Protein AF-A0A5D0WEG7-F1 (afdb_monomer)

Sequence (265 aa):
MTKFEKNYSLVTELLPQRIGIQDSATGDYGEHDLNRDQRRAALNRAHEIRKFEIELYWKRATYFWVLQAAVFAAISFVWKAKELEISPVIPAAFAALGLVTSVAGVLSAKGSKFWQENWEHHIDMLEDEFEGRPHKTAYVGKDGLAWSVSGVNERLGYCFGAFWVALIFAAVDKANPWLKWGFSDCLAWVTSVGFQTLVVLAVMFIGIVWLTIRRTDFEHAKAVPYDSAAPTIGGSDIIEPENLPEVGELATSGKPFLIRREPKI

Structure (mmCIF, N/CA/C/O backbone):
data_AF-A0A5D0WEG7-F1
#
_entry.id   AF-A0A5D0WEG7-F1
#
loop_
_atom_site.group_PDB
_atom_site.id
_atom_site.type_symbol
_atom_site.label_atom_id
_atom_site.label_alt_id
_atom_site.label_comp_id
_atom_site.label_asym_id
_atom_site.label_entity_id
_atom_site.label_seq_id
_atom_site.pdbx_PDB_ins_code
_atom_site.Cartn_x
_atom_site.Cartn_y
_atom_site.Cartn_z
_atom_site.occupancy
_atom_site.B_iso_or_equiv
_atom_site.auth_seq_id
_atom_site.auth_comp_id
_atom_site.auth_asym_id
_atom_site.auth_atom_id
_atom_site.pdbx_PDB_model_num
ATOM 1 N N . MET A 1 1 ? -0.162 -16.497 59.554 1.00 35.00 1 MET A N 1
ATOM 2 C CA . MET A 1 1 ? 0.294 -15.691 58.402 1.00 35.00 1 MET A CA 1
ATOM 3 C C . MET A 1 1 ? 0.304 -16.616 57.189 1.00 35.00 1 MET A C 1
ATOM 5 O O . MET A 1 1 ? 1.292 -17.288 56.930 1.00 35.00 1 MET A O 1
ATOM 9 N N . THR A 1 2 ? -0.853 -16.801 56.557 1.00 31.42 2 THR A N 1
ATOM 10 C CA . THR A 1 2 ? -1.020 -17.698 55.406 1.00 31.42 2 THR A CA 1
ATOM 11 C C . THR A 1 2 ? -0.476 -17.005 54.162 1.00 31.42 2 THR A C 1
ATOM 13 O O . THR A 1 2 ? -0.861 -15.887 53.829 1.00 31.42 2 THR A O 1
ATOM 16 N N . LYS A 1 3 ? 0.499 -17.650 53.525 1.00 33.44 3 LYS A N 1
ATOM 17 C CA . LYS A 1 3 ? 1.169 -17.188 52.313 1.00 33.44 3 LYS A CA 1
ATOM 18 C C . LYS A 1 3 ? 0.148 -17.247 51.172 1.00 33.44 3 LYS A C 1
ATOM 20 O O . LYS A 1 3 ? -0.211 -18.334 50.740 1.00 33.44 3 LYS A O 1
ATOM 25 N N . PHE A 1 4 ? -0.359 -16.095 50.737 1.00 32.56 4 PHE A N 1
ATOM 26 C CA . PHE A 1 4 ? -1.151 -16.003 49.511 1.00 32.56 4 PHE A CA 1
ATOM 27 C C . PHE A 1 4 ? -0.241 -16.378 48.336 1.00 32.56 4 PHE A C 1
ATOM 29 O O . PHE A 1 4 ? 0.627 -15.599 47.940 1.00 32.56 4 PHE A O 1
ATOM 36 N N . GLU A 1 5 ? -0.398 -17.589 47.806 1.00 34.31 5 GLU A N 1
ATOM 37 C CA . GLU A 1 5 ? 0.199 -17.969 46.530 1.00 34.31 5 GLU A CA 1
ATOM 38 C C . GLU A 1 5 ? -0.549 -17.232 45.418 1.00 34.31 5 GLU A C 1
ATOM 40 O O . GLU A 1 5 ? -1.678 -17.566 45.061 1.00 34.31 5 GLU A O 1
ATOM 45 N N . LYS A 1 6 ? 0.073 -16.173 44.891 1.00 36.50 6 LYS A N 1
ATOM 46 C CA . LYS A 1 6 ? -0.368 -15.553 43.644 1.00 36.50 6 LYS A CA 1
ATOM 47 C C . LYS A 1 6 ? -0.059 -16.516 42.499 1.00 36.50 6 LYS A C 1
ATOM 49 O O . LYS A 1 6 ? 1.072 -16.570 42.022 1.00 36.50 6 LYS A O 1
ATOM 54 N N . ASN A 1 7 ? -1.067 -17.257 42.056 1.00 33.59 7 ASN A N 1
ATOM 55 C CA . ASN A 1 7 ? -1.022 -17.951 40.775 1.00 33.59 7 ASN A CA 1
ATOM 56 C C . ASN A 1 7 ? -1.187 -16.913 39.661 1.00 33.59 7 ASN A C 1
ATOM 58 O O . ASN A 1 7 ? -2.298 -16.510 39.327 1.00 33.59 7 ASN A O 1
ATOM 62 N N . TYR A 1 8 ? -0.069 -16.443 39.115 1.00 36.91 8 TYR A N 1
ATOM 63 C CA . TYR A 1 8 ? -0.066 -15.622 37.910 1.00 36.91 8 TYR A CA 1
ATOM 64 C C . TYR A 1 8 ? -0.316 -16.533 36.701 1.00 36.91 8 TYR A C 1
ATOM 66 O O . TYR A 1 8 ? 0.541 -17.342 36.344 1.00 36.91 8 TYR A O 1
ATOM 74 N N . SER A 1 9 ? -1.486 -16.426 36.064 1.00 38.28 9 SER A N 1
ATOM 75 C CA . SER A 1 9 ? -1.698 -17.038 34.751 1.00 38.28 9 SER A CA 1
ATOM 76 C C . SER A 1 9 ? -0.847 -16.282 33.729 1.00 38.28 9 SER A C 1
ATOM 78 O O . SER A 1 9 ? -1.113 -15.120 33.428 1.00 38.28 9 SER A O 1
ATOM 80 N N . LEU A 1 10 ? 0.176 -16.945 33.199 1.00 40.00 10 LEU A N 1
ATOM 81 C CA . LEU A 1 10 ? 1.211 -16.404 32.308 1.00 40.00 10 LEU A CA 1
ATOM 82 C C . LEU A 1 10 ? 0.724 -15.896 30.932 1.00 40.00 10 LEU A C 1
ATOM 84 O O . LEU A 1 10 ? 1.5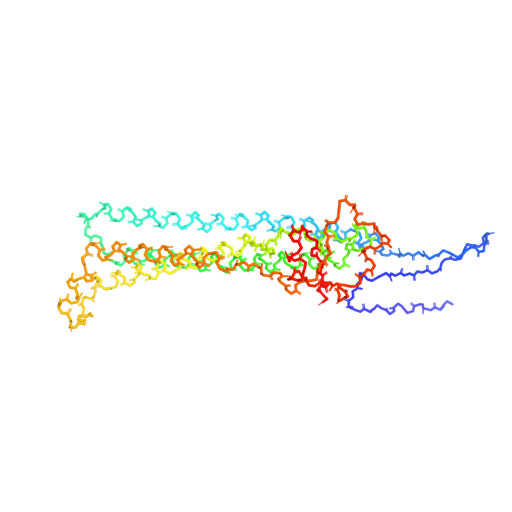59 -15.611 30.079 1.00 40.00 10 LEU A O 1
ATOM 88 N N . VAL A 1 11 ? -0.587 -15.777 30.682 1.00 39.38 11 VAL A N 1
ATOM 89 C CA . VAL A 1 11 ? -1.112 -15.500 29.332 1.00 39.38 11 VAL A CA 1
ATOM 90 C C . VAL A 1 11 ? -1.702 -14.100 29.148 1.00 39.38 11 VAL A C 1
ATOM 92 O O . VAL A 1 11 ? -1.681 -13.623 28.019 1.00 39.38 11 VAL A O 1
ATOM 95 N N . THR A 1 12 ? -2.129 -13.354 30.176 1.00 46.91 12 THR A N 1
ATOM 96 C CA . THR A 1 12 ? -2.363 -11.898 30.007 1.00 46.91 12 THR A CA 1
ATOM 97 C C . THR A 1 12 ? -2.602 -11.185 31.339 1.00 46.91 12 THR A C 1
ATOM 99 O O . THR A 1 12 ? -3.594 -11.431 32.015 1.00 46.91 12 THR A O 1
ATOM 102 N N . GLU A 1 13 ? -1.761 -10.208 31.684 1.00 55.56 13 GLU A N 1
ATOM 103 C CA . GLU A 1 13 ? -2.007 -9.250 32.785 1.00 55.56 13 GLU A CA 1
ATOM 104 C C . GLU A 1 13 ? -3.173 -8.269 32.493 1.00 55.56 13 GLU A C 1
ATOM 106 O O . GLU A 1 13 ? -3.432 -7.345 33.262 1.00 55.56 13 GLU A O 1
ATOM 111 N N . LEU A 1 14 ? -3.902 -8.472 31.389 1.00 57.72 14 LEU A N 1
ATOM 112 C CA . LEU A 1 14 ? -4.969 -7.604 30.884 1.00 57.72 14 LEU A CA 1
ATOM 113 C C . LEU A 1 14 ? -6.387 -8.151 31.131 1.00 57.72 14 LEU A C 1
ATOM 115 O O . LEU A 1 14 ? -7.340 -7.577 30.617 1.00 57.72 14 LEU A O 1
ATOM 119 N N . LEU A 1 15 ? -6.566 -9.223 31.909 1.00 64.56 15 LEU A N 1
ATOM 120 C CA . LEU A 1 15 ? -7.901 -9.658 32.352 1.00 64.56 15 LEU A CA 1
ATOM 121 C C . LEU A 1 15 ? -8.291 -8.985 33.679 1.00 64.56 15 LEU A C 1
ATOM 123 O O . LEU A 1 15 ? -7.412 -8.827 34.526 1.00 64.56 15 LEU A O 1
ATOM 127 N N . PRO A 1 16 ? -9.571 -8.618 33.896 1.00 62.69 16 PRO A N 1
ATOM 128 C CA . PRO A 1 16 ? -10.057 -8.052 35.157 1.00 62.69 16 PRO A CA 1
ATOM 129 C C . PRO A 1 16 ? -9.598 -8.826 36.397 1.00 62.69 16 PRO A C 1
ATOM 131 O O . PRO A 1 16 ? -9.974 -9.982 36.590 1.00 62.69 16 PRO A O 1
ATOM 134 N N . GLN A 1 17 ? -8.811 -8.184 37.263 1.00 70.69 17 GLN A N 1
ATOM 135 C CA . GLN A 1 17 ? -8.431 -8.730 38.567 1.00 70.69 17 GLN A CA 1
ATOM 136 C C . GLN A 1 17 ? -9.357 -8.164 39.636 1.00 70.69 17 GLN A C 1
ATOM 138 O O . GLN A 1 17 ? -9.072 -7.143 40.266 1.00 70.69 17 GLN A O 1
ATOM 143 N N . ARG A 1 18 ? -10.496 -8.837 39.801 1.00 71.50 18 ARG A N 1
ATOM 144 C CA . ARG A 1 18 ? -11.551 -8.455 40.737 1.00 71.50 18 ARG A CA 1
ATOM 145 C C . ARG A 1 18 ? -11.235 -8.960 42.140 1.00 71.50 18 ARG A C 1
ATOM 147 O O . ARG A 1 18 ? -10.997 -10.150 42.344 1.00 71.50 18 ARG A O 1
ATOM 154 N N . ILE A 1 19 ? -11.247 -8.050 43.107 1.00 68.50 19 ILE A N 1
ATOM 155 C CA . ILE A 1 19 ? -11.199 -8.364 44.534 1.00 68.50 19 ILE A CA 1
ATOM 156 C C . ILE A 1 19 ? -12.481 -7.871 45.206 1.00 68.50 19 ILE A C 1
ATOM 158 O O . ILE A 1 19 ? -12.926 -6.750 44.968 1.00 68.50 19 ILE A O 1
ATOM 162 N N . GLY A 1 20 ? -13.076 -8.710 46.052 1.00 68.56 20 GLY A N 1
ATOM 163 C CA . GLY A 1 20 ? -14.171 -8.297 46.926 1.00 68.56 20 GLY A CA 1
ATOM 164 C C . GLY A 1 20 ? -13.612 -7.573 48.146 1.00 68.56 20 GLY A C 1
ATOM 165 O O . GLY A 1 20 ? -12.812 -8.144 48.888 1.00 68.56 20 GLY A O 1
ATOM 166 N N . ILE A 1 21 ? -14.023 -6.327 48.353 1.00 67.31 21 ILE A N 1
ATOM 167 C CA . ILE A 1 21 ? -13.705 -5.530 49.536 1.00 67.31 21 ILE A CA 1
ATOM 168 C C . ILE A 1 21 ? -14.999 -5.365 50.325 1.00 67.31 21 ILE A C 1
ATOM 170 O O . ILE A 1 21 ? -15.994 -4.883 49.793 1.00 67.31 21 ILE A O 1
ATOM 174 N N . GLN A 1 22 ? -14.985 -5.774 51.590 1.00 68.88 22 GLN A N 1
ATOM 175 C CA . GLN A 1 22 ? -16.104 -5.560 52.498 1.00 68.88 22 GLN A CA 1
ATOM 176 C C . GLN A 1 22 ? -15.794 -4.373 53.409 1.00 68.88 22 GLN A C 1
ATOM 178 O O . GLN A 1 22 ? -14.771 -4.374 54.098 1.00 68.88 22 GLN A O 1
ATOM 183 N N . ASP A 1 23 ? -16.658 -3.362 53.401 1.00 69.50 23 ASP A N 1
ATOM 184 C CA . ASP A 1 23 ? -16.549 -2.210 54.288 1.00 69.50 23 ASP A CA 1
ATOM 185 C C . ASP A 1 23 ? -16.871 -2.644 55.725 1.00 69.50 23 ASP A C 1
ATOM 187 O O . ASP A 1 23 ? -17.966 -3.117 56.034 1.00 69.50 23 ASP A O 1
ATOM 191 N N . SER A 1 24 ? -15.899 -2.497 56.622 1.00 67.38 24 SER A N 1
ATOM 192 C CA . SER A 1 24 ? -16.021 -2.904 58.021 1.00 67.38 24 SER A CA 1
ATOM 193 C C . SER A 1 24 ? -16.969 -2.021 58.839 1.00 67.38 24 SER A C 1
ATOM 195 O O . SER A 1 24 ? -17.394 -2.444 59.914 1.00 67.38 24 SER A O 1
ATOM 197 N N . ALA A 1 25 ? -17.308 -0.822 58.356 1.00 71.31 25 ALA A N 1
ATOM 198 C CA . ALA A 1 25 ? -18.211 0.107 59.031 1.00 71.31 25 ALA A CA 1
ATOM 199 C C . ALA A 1 25 ? -19.671 -0.047 58.581 1.00 71.31 25 ALA A C 1
ATOM 201 O O . ALA A 1 25 ? -20.582 0.112 59.393 1.00 71.31 25 ALA A O 1
ATOM 202 N N . THR A 1 26 ? -19.902 -0.351 57.303 1.00 75.44 26 THR A N 1
ATOM 203 C CA . THR A 1 26 ? -21.250 -0.416 56.707 1.00 75.44 26 THR A CA 1
ATOM 204 C C . THR A 1 26 ? -21.693 -1.837 56.353 1.00 75.44 26 THR A C 1
ATOM 206 O O . THR A 1 26 ? -22.882 -2.073 56.149 1.00 75.44 26 THR A O 1
ATOM 209 N N . GLY A 1 27 ? -20.763 -2.798 56.321 1.00 71.62 27 GLY A N 1
ATOM 210 C CA . GLY A 1 27 ? -21.000 -4.174 55.881 1.00 71.62 27 GLY A CA 1
ATOM 211 C C . GLY A 1 27 ? -21.134 -4.326 54.363 1.00 71.62 27 GLY A C 1
ATOM 212 O O . GLY A 1 27 ? -21.380 -5.443 53.903 1.00 71.62 27 GLY A O 1
ATOM 213 N N . ASP A 1 28 ? -20.979 -3.234 53.607 1.00 62.97 28 ASP A N 1
ATOM 214 C CA . ASP A 1 28 ? -21.199 -3.189 52.165 1.00 62.97 28 ASP A CA 1
ATOM 215 C C . ASP A 1 28 ? -20.092 -3.920 51.393 1.00 62.97 28 ASP A C 1
ATOM 217 O O . ASP A 1 28 ? -18.915 -3.868 51.762 1.00 62.97 28 ASP A O 1
ATOM 221 N N . TYR A 1 29 ? -20.468 -4.619 50.324 1.00 67.00 29 TYR A N 1
ATOM 222 C CA . TYR A 1 29 ? -19.545 -5.379 49.482 1.00 67.00 29 TYR A CA 1
ATOM 223 C C . TYR A 1 29 ? -19.288 -4.621 48.177 1.00 67.00 29 TYR A C 1
ATOM 225 O O . TYR A 1 29 ? -20.151 -4.560 47.305 1.00 67.00 29 TYR A O 1
ATOM 233 N N . GLY A 1 30 ? -18.073 -4.096 48.018 1.00 65.50 30 GLY A N 1
ATOM 234 C CA . GLY A 1 30 ? -17.601 -3.480 46.780 1.00 65.50 30 GLY A CA 1
ATOM 235 C C . GLY A 1 30 ? -16.645 -4.400 46.023 1.00 65.50 30 GLY A C 1
ATOM 236 O O . GLY A 1 30 ? -15.660 -4.880 46.581 1.00 65.50 30 GLY A O 1
ATOM 237 N N . GLU A 1 31 ? -16.901 -4.639 44.739 1.00 67.38 31 GLU A N 1
ATOM 238 C CA . GLU A 1 31 ? -15.950 -5.316 43.853 1.00 67.38 31 GLU A CA 1
ATOM 239 C C . GLU A 1 31 ? -15.006 -4.276 43.229 1.00 67.38 31 GLU A C 1
ATOM 241 O O . GLU A 1 31 ? -15.454 -3.348 42.556 1.00 67.38 31 GLU A O 1
ATOM 246 N N . HIS A 1 32 ? -13.699 -4.409 43.464 1.00 70.94 32 HIS A N 1
ATOM 247 C CA . HIS A 1 32 ? -12.684 -3.502 42.925 1.00 70.94 32 HIS A CA 1
ATOM 248 C C . HIS A 1 32 ? -11.793 -4.224 41.911 1.00 70.94 32 HIS A C 1
ATOM 250 O O . HIS A 1 32 ? -11.250 -5.292 42.193 1.00 70.94 32 HIS A O 1
ATOM 256 N N . ASP A 1 33 ? -11.593 -3.611 40.746 1.00 76.56 33 ASP A N 1
ATOM 257 C CA . ASP A 1 33 ? -10.701 -4.103 39.697 1.00 76.56 33 ASP A CA 1
ATOM 258 C C . ASP A 1 33 ? -9.326 -3.429 39.805 1.00 76.56 33 ASP A C 1
ATOM 260 O O . ASP A 1 33 ? -9.185 -2.227 39.575 1.00 76.56 33 ASP A O 1
ATOM 264 N N . LEU A 1 34 ? -8.309 -4.196 40.200 1.00 72.12 34 LEU A N 1
ATOM 265 C CA . LEU A 1 34 ? -6.970 -3.670 40.491 1.00 72.12 34 LEU A CA 1
ATOM 266 C C . LEU A 1 34 ? -6.192 -3.211 39.250 1.00 72.12 34 LEU A C 1
ATOM 268 O O . LEU A 1 34 ? -5.291 -2.384 39.378 1.00 72.12 34 LEU A O 1
ATOM 272 N N . ASN A 1 35 ? -6.499 -3.744 38.066 1.00 82.31 35 ASN A N 1
ATOM 273 C CA . ASN A 1 35 ? -5.754 -3.472 36.834 1.00 82.31 35 ASN A CA 1
ATOM 274 C C . ASN A 1 35 ? -6.559 -2.671 35.803 1.00 82.31 35 ASN A C 1
ATOM 276 O O . ASN A 1 35 ? -6.100 -2.476 34.676 1.00 82.31 35 ASN A O 1
ATOM 280 N N . ARG A 1 36 ? -7.719 -2.134 36.189 1.00 85.06 36 ARG A N 1
ATOM 281 C CA . ARG A 1 36 ? -8.548 -1.290 35.324 1.00 85.06 36 ARG A CA 1
ATOM 282 C C . ARG A 1 36 ? -7.797 -0.088 34.747 1.00 85.06 36 ARG A C 1
ATOM 284 O O . ARG A 1 36 ? -7.859 0.156 33.542 1.00 85.06 36 ARG A O 1
ATOM 291 N N . ASP A 1 37 ? -7.038 0.627 35.575 1.00 87.56 37 ASP A N 1
ATOM 292 C CA . ASP A 1 37 ? -6.246 1.778 35.119 1.00 87.56 37 ASP A CA 1
ATOM 293 C C . ASP A 1 37 ? -5.104 1.361 34.181 1.00 87.56 37 ASP A C 1
ATOM 295 O O . ASP A 1 37 ? -4.792 2.074 33.226 1.00 87.56 37 ASP A O 1
ATOM 299 N N . GLN A 1 38 ? -4.521 0.176 34.394 1.00 87.00 38 GLN A N 1
ATOM 300 C CA . GLN A 1 38 ? -3.495 -0.380 33.509 1.00 87.00 38 GLN A CA 1
ATOM 301 C C . GLN A 1 38 ? -4.077 -0.735 32.136 1.00 87.00 38 GLN A C 1
ATOM 303 O O . GLN A 1 38 ? -3.467 -0.406 31.120 1.00 87.00 38 GLN A O 1
ATOM 308 N N . ARG A 1 39 ? -5.274 -1.338 32.082 1.00 88.94 39 ARG A N 1
ATOM 309 C CA . ARG A 1 39 ? -5.970 -1.631 30.817 1.00 88.94 39 ARG A CA 1
ATOM 310 C C . ARG A 1 39 ? -6.349 -0.360 30.067 1.00 88.94 39 ARG A C 1
ATOM 312 O O . ARG A 1 39 ? -6.133 -0.280 28.861 1.00 88.94 39 ARG A O 1
ATOM 319 N N . ARG A 1 40 ? -6.820 0.669 30.777 1.00 90.81 40 ARG A N 1
ATOM 320 C CA . ARG A 1 40 ? -7.086 1.986 30.183 1.00 90.81 40 ARG A CA 1
ATOM 321 C C . ARG A 1 40 ? -5.812 2.633 29.632 1.00 90.81 40 ARG A C 1
ATOM 323 O O . ARG A 1 40 ? -5.825 3.174 28.530 1.00 90.81 40 ARG A O 1
ATOM 330 N N . ALA A 1 41 ? -4.697 2.551 30.359 1.00 90.94 41 ALA A N 1
ATOM 331 C CA . ALA A 1 41 ? -3.406 3.043 29.880 1.00 90.94 41 ALA A CA 1
ATOM 332 C C . ALA A 1 41 ? -2.905 2.263 28.651 1.00 90.94 41 ALA A C 1
ATOM 334 O O . ALA A 1 41 ? -2.367 2.868 27.722 1.00 90.94 41 ALA A O 1
ATOM 335 N N . ALA A 1 42 ? -3.112 0.943 28.614 1.00 91.25 42 ALA A N 1
ATOM 336 C CA . ALA A 1 42 ? -2.793 0.106 27.463 1.00 91.25 42 ALA A CA 1
ATOM 337 C C . ALA A 1 42 ? -3.645 0.464 26.233 1.00 91.25 42 ALA A C 1
ATOM 339 O O . ALA A 1 42 ? -3.089 0.571 25.142 1.00 91.25 42 ALA A O 1
ATOM 340 N N . LEU A 1 43 ? -4.948 0.730 26.407 1.00 92.56 43 LEU A N 1
ATOM 341 C CA . LEU A 1 43 ? -5.840 1.184 25.332 1.00 92.56 43 LEU A CA 1
ATOM 342 C C . LEU A 1 43 ? -5.365 2.519 24.747 1.00 92.56 43 LEU A C 1
ATOM 344 O O . LEU A 1 43 ? -5.150 2.626 23.540 1.00 92.56 43 LEU A O 1
ATOM 348 N N . ASN A 1 44 ? -5.100 3.505 25.608 1.00 95.12 44 ASN A N 1
ATOM 349 C CA . ASN A 1 44 ? -4.575 4.805 25.186 1.00 95.12 44 ASN A CA 1
ATOM 350 C C . ASN A 1 44 ? -3.252 4.657 24.424 1.00 95.12 44 ASN A C 1
ATOM 352 O O . ASN A 1 44 ? -3.062 5.256 23.366 1.00 95.12 44 ASN A O 1
ATOM 356 N N . ARG A 1 45 ? -2.349 3.807 24.924 1.00 94.88 45 ARG A N 1
ATOM 357 C CA . ARG A 1 45 ? -1.081 3.525 24.252 1.00 94.88 45 ARG A CA 1
ATOM 358 C C . ARG A 1 45 ? -1.293 2.851 22.893 1.00 94.88 45 ARG A C 1
ATOM 360 O O . ARG A 1 45 ? -0.586 3.186 21.946 1.00 94.88 45 ARG A O 1
ATOM 367 N N . ALA A 1 46 ? -2.238 1.921 22.780 1.00 94.62 46 ALA A N 1
ATOM 368 C CA . ALA A 1 46 ? -2.545 1.252 21.521 1.00 94.62 46 ALA A CA 1
ATOM 369 C C . ALA A 1 46 ? -3.083 2.246 20.473 1.00 94.62 46 ALA A C 1
ATOM 371 O O . ALA A 1 46 ? -2.627 2.219 19.328 1.00 94.62 46 ALA A O 1
ATOM 372 N N . HIS A 1 47 ? -3.947 3.188 20.874 1.00 95.06 47 HIS A N 1
ATOM 373 C CA . HIS A 1 47 ? -4.396 4.300 20.020 1.00 95.06 47 HIS A CA 1
ATOM 374 C C . HIS A 1 47 ? -3.232 5.167 19.532 1.00 95.06 47 HIS A C 1
ATOM 376 O O . HIS A 1 47 ? -3.118 5.449 18.335 1.00 95.06 47 HIS A O 1
ATOM 382 N N . GLU A 1 48 ? -2.340 5.567 20.442 1.00 96.94 48 GLU A N 1
ATOM 383 C CA . GLU A 1 48 ? -1.158 6.372 20.114 1.00 96.94 48 GLU A CA 1
ATOM 384 C C . GLU A 1 48 ? -0.242 5.663 19.112 1.00 96.94 48 GLU A C 1
ATOM 386 O O . GLU A 1 48 ? 0.158 6.257 18.106 1.00 96.94 48 GLU A O 1
ATOM 391 N N . ILE A 1 49 ? 0.071 4.386 19.354 1.00 95.81 49 ILE A N 1
ATOM 392 C CA . ILE A 1 49 ? 0.960 3.622 18.476 1.00 95.81 49 ILE A CA 1
ATOM 393 C C . ILE A 1 49 ? 0.292 3.358 17.124 1.00 95.81 49 ILE A C 1
ATOM 395 O O . ILE A 1 49 ? 0.949 3.497 16.093 1.00 95.81 49 ILE A O 1
ATOM 399 N N . ARG A 1 50 ? -1.013 3.061 17.081 1.00 94.25 50 ARG A N 1
ATOM 400 C CA . ARG A 1 50 ? -1.743 2.918 15.813 1.00 94.25 50 ARG A CA 1
ATOM 401 C C . ARG A 1 50 ? -1.654 4.189 14.974 1.00 94.25 50 ARG A C 1
ATOM 403 O O . ARG A 1 50 ? -1.335 4.120 13.786 1.00 94.25 50 ARG A O 1
ATOM 410 N N . LYS A 1 51 ? -1.909 5.354 15.577 1.00 94.81 51 LYS A N 1
ATOM 411 C CA . LYS A 1 51 ? -1.787 6.648 14.890 1.00 94.81 51 LYS A CA 1
ATOM 412 C C . LYS A 1 51 ? -0.363 6.862 14.371 1.00 94.81 51 LYS A C 1
ATOM 414 O O . LYS A 1 51 ? -0.180 7.245 13.215 1.00 94.81 51 LYS A O 1
ATOM 419 N N . PHE A 1 52 ? 0.635 6.560 15.195 1.00 94.94 52 PHE A N 1
ATOM 420 C CA . PHE A 1 52 ? 2.040 6.635 14.810 1.00 94.94 52 PHE A CA 1
ATOM 421 C C . PHE A 1 52 ? 2.384 5.704 13.632 1.00 94.94 52 PHE A C 1
ATOM 423 O O . PHE A 1 52 ? 3.059 6.129 12.695 1.00 94.94 52 PHE A O 1
ATOM 430 N N . GLU A 1 53 ? 1.871 4.471 13.604 1.00 93.81 53 GLU A N 1
ATOM 431 C CA . GLU A 1 53 ? 2.078 3.533 12.490 1.00 93.81 53 GLU A CA 1
ATOM 432 C C . GLU A 1 53 ? 1.411 3.981 11.184 1.00 93.81 53 GLU A C 1
ATOM 434 O O . GLU A 1 53 ? 1.942 3.725 10.098 1.00 93.81 53 GLU A O 1
ATOM 439 N N . ILE A 1 54 ? 0.275 4.683 11.252 1.00 92.50 54 ILE A N 1
ATOM 440 C CA . ILE A 1 54 ? -0.346 5.305 10.073 1.00 92.50 54 ILE A CA 1
ATOM 441 C C . ILE A 1 54 ? 0.576 6.394 9.506 1.00 92.50 54 ILE A C 1
ATOM 443 O O . ILE A 1 54 ? 0.814 6.438 8.297 1.00 92.50 54 ILE A O 1
ATOM 447 N N . GLU A 1 55 ? 1.145 7.250 10.357 1.00 94.88 55 GLU A N 1
ATOM 448 C CA . GLU A 1 55 ? 2.095 8.280 9.916 1.00 94.88 55 GLU A CA 1
ATOM 449 C C . GLU A 1 55 ? 3.378 7.672 9.339 1.00 94.88 55 GLU A C 1
ATOM 451 O O . GLU A 1 55 ? 3.869 8.102 8.289 1.00 94.88 55 GLU A O 1
ATOM 456 N N . LEU A 1 56 ? 3.929 6.651 10.000 1.00 93.56 56 LEU A N 1
ATOM 457 C CA . LEU A 1 56 ? 5.109 5.949 9.512 1.00 93.56 56 LEU A CA 1
ATOM 458 C C . LEU A 1 56 ? 4.851 5.245 8.180 1.00 93.56 56 LEU A C 1
ATOM 460 O O . LEU A 1 56 ? 5.737 5.245 7.326 1.00 93.56 56 LEU A O 1
ATOM 464 N N . TYR A 1 57 ? 3.659 4.685 7.968 1.00 93.50 57 TYR A N 1
ATOM 465 C CA . TYR A 1 57 ? 3.279 4.100 6.684 1.00 93.50 57 TYR A CA 1
ATOM 466 C C . TYR A 1 57 ? 3.428 5.112 5.540 1.00 93.50 57 TYR A C 1
ATOM 468 O O . TYR A 1 57 ? 4.079 4.810 4.538 1.00 93.50 57 TYR A O 1
ATOM 476 N N . TRP A 1 58 ? 2.912 6.333 5.709 1.00 92.12 58 TRP A N 1
ATOM 477 C CA . TRP A 1 58 ? 3.039 7.387 4.698 1.00 92.12 58 TRP A CA 1
ATOM 478 C C . TRP A 1 58 ? 4.487 7.833 4.483 1.00 92.12 58 TRP A C 1
ATOM 480 O O . TRP A 1 58 ? 4.911 8.024 3.339 1.00 92.12 58 TRP A O 1
ATOM 490 N N . LYS A 1 59 ? 5.280 7.944 5.556 1.00 93.88 59 LYS A N 1
ATOM 491 C CA . LYS A 1 59 ? 6.716 8.265 5.457 1.00 93.88 59 LYS A CA 1
ATOM 492 C C . LYS A 1 59 ? 7.469 7.192 4.668 1.00 93.88 59 LYS A C 1
ATOM 494 O O . LYS A 1 59 ? 8.182 7.519 3.723 1.00 93.88 59 LYS A O 1
ATOM 499 N N . ARG A 1 60 ? 7.243 5.913 4.993 1.00 92.94 60 ARG A N 1
ATOM 500 C CA . ARG A 1 60 ? 7.834 4.769 4.283 1.00 92.94 60 ARG A CA 1
ATOM 501 C C . ARG A 1 60 ? 7.431 4.757 2.810 1.00 92.94 60 ARG A C 1
ATOM 503 O O . ARG A 1 60 ? 8.305 4.645 1.955 1.00 92.94 60 ARG A O 1
ATOM 510 N N . ALA A 1 61 ? 6.145 4.936 2.505 1.00 93.19 61 ALA A N 1
ATOM 511 C CA . ALA A 1 61 ? 5.651 5.006 1.129 1.00 93.19 61 ALA A CA 1
ATOM 512 C C . ALA A 1 61 ? 6.326 6.136 0.330 1.00 93.19 61 ALA A C 1
ATOM 514 O O . ALA A 1 61 ? 6.785 5.909 -0.789 1.00 93.19 61 ALA A O 1
ATOM 515 N N . THR A 1 62 ? 6.470 7.316 0.940 1.00 94.75 62 THR A N 1
ATOM 516 C CA . THR A 1 62 ? 7.129 8.475 0.321 1.00 94.75 62 THR A CA 1
ATOM 517 C C . THR A 1 62 ? 8.578 8.170 -0.058 1.00 94.75 62 THR A C 1
ATOM 519 O O . THR A 1 62 ? 8.988 8.499 -1.169 1.00 94.75 62 THR A O 1
ATOM 522 N N . TYR A 1 63 ? 9.346 7.493 0.807 1.00 93.56 63 TYR A N 1
ATOM 523 C CA . TYR A 1 63 ? 10.729 7.112 0.488 1.00 93.56 63 TYR A CA 1
ATOM 524 C C . TYR A 1 63 ? 10.809 6.282 -0.796 1.00 93.56 63 TYR A C 1
ATOM 526 O O . TYR A 1 63 ? 11.620 6.576 -1.674 1.00 93.56 63 TYR A O 1
ATOM 534 N N . PHE A 1 64 ? 9.935 5.284 -0.943 1.00 94.25 64 PHE A N 1
ATOM 535 C CA . PHE A 1 64 ? 9.921 4.449 -2.142 1.00 94.25 64 PHE A CA 1
ATOM 536 C C . PHE A 1 64 ? 9.453 5.216 -3.376 1.00 94.25 64 PHE A C 1
ATOM 538 O O . PHE A 1 64 ? 10.049 5.053 -4.434 1.00 94.25 64 PHE A O 1
ATOM 545 N N . TRP A 1 65 ? 8.455 6.094 -3.262 1.00 92.56 65 TRP A N 1
ATOM 546 C CA . TRP A 1 65 ? 8.025 6.930 -4.388 1.00 92.56 65 TRP A CA 1
ATOM 547 C C . TRP A 1 65 ? 9.131 7.868 -4.875 1.00 92.56 65 TRP A C 1
ATOM 549 O O . TRP A 1 65 ? 9.334 8.001 -6.080 1.00 92.56 65 TRP A O 1
ATOM 559 N N . VAL A 1 66 ? 9.889 8.470 -3.955 1.00 96.62 66 VAL A N 1
ATOM 560 C CA . VAL A 1 66 ? 11.034 9.323 -4.300 1.00 96.62 66 VAL A CA 1
ATOM 561 C C . VAL A 1 66 ? 12.122 8.516 -5.010 1.00 96.62 66 VAL A C 1
ATOM 563 O O . VAL A 1 66 ? 12.641 8.966 -6.030 1.00 96.62 66 VAL A O 1
ATOM 566 N N . LEU A 1 67 ? 12.433 7.307 -4.532 1.00 94.81 67 LEU A N 1
ATOM 567 C CA . LEU A 1 67 ? 13.388 6.421 -5.206 1.00 94.81 67 LEU A CA 1
ATOM 568 C C . LEU A 1 67 ? 12.918 6.044 -6.618 1.00 94.81 67 LEU A C 1
ATOM 570 O O . LEU A 1 67 ? 13.708 6.105 -7.557 1.00 94.81 67 LEU A O 1
ATOM 574 N N . GLN A 1 68 ? 11.633 5.722 -6.791 1.00 96.06 68 GLN A N 1
ATOM 575 C CA . GLN A 1 68 ? 11.052 5.449 -8.108 1.00 96.06 68 GLN A CA 1
ATOM 576 C C . GLN A 1 68 ? 11.190 6.664 -9.036 1.00 96.06 68 GLN A C 1
ATOM 578 O O . GLN A 1 68 ? 11.696 6.534 -10.150 1.00 96.06 68 GLN A O 1
ATOM 583 N N . ALA A 1 69 ? 10.819 7.858 -8.563 1.00 96.69 69 ALA A N 1
ATOM 584 C CA . ALA A 1 69 ? 10.943 9.106 -9.316 1.00 96.69 69 ALA A CA 1
ATOM 585 C C . ALA A 1 69 ? 12.395 9.398 -9.734 1.00 96.69 69 ALA A C 1
ATOM 587 O O . ALA A 1 69 ? 12.643 9.786 -10.877 1.00 96.69 69 ALA A O 1
ATOM 588 N N . ALA A 1 70 ? 13.361 9.159 -8.844 1.00 96.88 70 ALA A N 1
ATOM 589 C CA . ALA A 1 70 ? 14.780 9.327 -9.142 1.00 96.88 70 ALA A CA 1
ATOM 590 C C . ALA A 1 70 ? 15.258 8.370 -10.248 1.00 96.88 70 ALA A C 1
ATOM 592 O O . ALA A 1 70 ? 15.971 8.795 -11.159 1.00 96.88 70 ALA A O 1
ATOM 593 N N . VAL A 1 71 ? 14.828 7.103 -10.223 1.00 96.06 71 VAL A N 1
ATOM 594 C CA . VAL A 1 71 ? 15.160 6.124 -11.274 1.00 96.06 71 VAL A CA 1
ATOM 595 C C . VAL A 1 71 ? 14.524 6.513 -12.613 1.00 96.06 71 VAL A C 1
ATOM 597 O O . VAL A 1 71 ? 15.200 6.478 -13.644 1.00 96.06 71 VAL A O 1
ATOM 600 N N . PHE A 1 72 ? 13.262 6.959 -12.616 1.00 94.75 72 PHE A N 1
ATOM 601 C CA . PHE A 1 72 ? 12.613 7.485 -13.824 1.00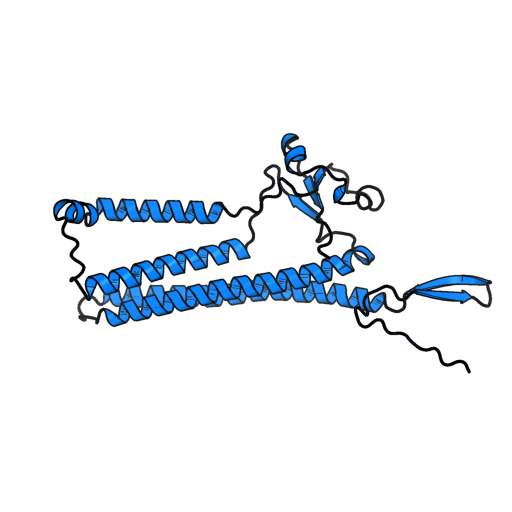 94.75 72 PHE A CA 1
ATOM 602 C C . PHE A 1 72 ? 13.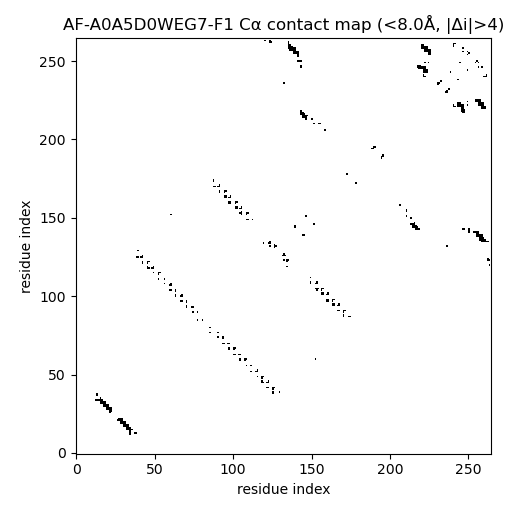375 8.677 -14.417 1.00 94.75 72 PHE A C 1
ATOM 604 O O . PHE A 1 72 ? 13.587 8.741 -15.633 1.00 94.75 72 PHE A O 1
ATOM 611 N N . ALA A 1 73 ? 13.825 9.607 -13.571 1.00 95.81 73 ALA A N 1
ATOM 612 C CA . ALA A 1 73 ? 14.626 10.746 -14.000 1.00 95.81 73 ALA A CA 1
ATOM 613 C C . ALA A 1 73 ? 15.972 10.296 -14.593 1.00 95.81 73 ALA A C 1
ATOM 615 O O . ALA A 1 73 ? 16.335 10.743 -15.681 1.00 95.81 73 ALA A O 1
ATOM 616 N N . ALA A 1 74 ? 16.674 9.366 -13.938 1.00 93.06 74 ALA A N 1
ATOM 617 C CA . ALA A 1 74 ? 17.945 8.824 -14.422 1.00 93.06 74 ALA A CA 1
ATOM 618 C C . ALA A 1 74 ? 17.814 8.199 -15.821 1.00 93.06 74 ALA A C 1
ATOM 620 O O . ALA A 1 74 ? 18.588 8.524 -16.722 1.00 93.06 74 ALA A O 1
ATOM 621 N N . ILE A 1 75 ? 16.785 7.376 -16.046 1.00 90.56 75 ILE A N 1
ATOM 622 C CA . ILE A 1 75 ? 16.512 6.779 -17.364 1.00 90.56 75 ILE A CA 1
ATOM 623 C C . ILE A 1 75 ? 16.164 7.854 -18.399 1.00 90.56 75 ILE A C 1
ATOM 625 O O . ILE A 1 75 ? 16.633 7.793 -19.536 1.00 90.56 75 ILE A O 1
ATOM 629 N N . SER A 1 76 ? 15.405 8.878 -18.006 1.00 89.75 76 SER A N 1
ATOM 630 C CA . SER A 1 76 ? 15.073 10.003 -18.888 1.00 89.75 76 SER A CA 1
ATOM 631 C C . SER A 1 76 ? 16.321 10.760 -19.352 1.00 89.75 76 SER A C 1
ATOM 633 O O . SER A 1 76 ? 16.403 11.153 -20.517 1.00 89.75 76 SER A O 1
ATOM 635 N N . PHE A 1 77 ? 17.318 10.937 -18.480 1.00 91.00 77 PHE A N 1
ATOM 636 C CA . PHE A 1 77 ? 18.603 11.530 -18.858 1.00 91.00 77 PHE A CA 1
ATOM 637 C C . PHE A 1 77 ? 19.395 10.636 -19.815 1.00 91.00 77 PHE A C 1
ATOM 639 O O . PHE A 1 77 ? 19.901 11.139 -20.817 1.00 91.00 77 PHE A O 1
ATOM 646 N N . VAL A 1 78 ? 19.431 9.320 -19.576 1.00 87.88 78 VAL A N 1
ATOM 647 C CA . VAL A 1 78 ? 20.059 8.356 -20.498 1.00 87.88 78 VAL A CA 1
ATOM 648 C C . VAL A 1 78 ? 19.414 8.424 -21.887 1.00 87.88 78 VAL A C 1
ATOM 650 O O . VAL A 1 78 ? 20.117 8.444 -22.894 1.00 87.88 78 VAL A O 1
ATOM 653 N N . TRP A 1 79 ? 18.084 8.531 -21.970 1.00 83.75 79 TRP A N 1
ATOM 654 C CA . TRP A 1 79 ? 17.385 8.677 -23.252 1.00 83.75 79 TRP A CA 1
ATOM 655 C C . TRP A 1 79 ? 17.627 10.009 -23.959 1.00 83.75 79 TRP A C 1
ATOM 657 O O . TRP A 1 79 ? 17.575 10.046 -25.188 1.00 83.75 79 TRP A O 1
ATOM 667 N N . LYS A 1 80 ? 17.879 11.095 -23.222 1.00 87.88 80 LYS A N 1
ATOM 668 C CA . LYS A 1 80 ? 18.265 12.384 -23.817 1.00 87.88 80 LYS A CA 1
ATOM 669 C C . LYS A 1 80 ? 19.699 12.359 -24.343 1.00 87.88 80 LYS A C 1
ATOM 671 O O . LYS A 1 80 ? 19.977 12.964 -25.369 1.00 87.88 80 LYS A O 1
ATOM 676 N N . ALA A 1 81 ? 20.582 11.611 -23.693 1.00 85.62 81 ALA A N 1
ATOM 677 C CA . ALA A 1 81 ? 21.991 11.478 -24.047 1.00 85.62 81 ALA A CA 1
ATOM 678 C C . ALA A 1 81 ? 22.265 10.410 -25.130 1.00 85.62 81 ALA A C 1
ATOM 680 O O . ALA A 1 81 ? 23.305 9.754 -25.107 1.00 85.62 81 ALA A O 1
ATOM 681 N N . LYS A 1 82 ? 21.344 10.220 -26.089 1.00 72.88 82 LYS A N 1
ATOM 682 C CA . LYS A 1 82 ? 21.449 9.192 -27.148 1.00 72.88 82 LYS A CA 1
ATOM 683 C C . LYS A 1 82 ? 22.741 9.268 -27.965 1.00 72.88 82 LYS A C 1
ATOM 685 O O . LYS A 1 82 ? 23.208 8.236 -28.430 1.00 72.88 82 LYS A O 1
ATOM 690 N N . GLU A 1 83 ? 23.306 10.461 -28.120 1.00 78.38 83 GLU A N 1
ATOM 691 C CA . GLU A 1 83 ? 24.539 10.703 -28.879 1.00 78.38 83 GLU A CA 1
ATOM 692 C C . GLU A 1 83 ? 25.805 10.207 -28.160 1.00 78.38 83 GLU A C 1
ATOM 694 O O . GLU A 1 83 ? 26.848 10.082 -28.788 1.00 78.38 83 GLU A O 1
ATOM 699 N N . LEU A 1 84 ? 25.727 9.885 -26.861 1.00 79.38 84 LEU A N 1
ATOM 700 C CA . LEU A 1 84 ? 26.875 9.446 -26.055 1.00 79.38 84 LEU A CA 1
ATOM 701 C C . LEU A 1 84 ? 27.135 7.928 -26.107 1.00 79.38 84 LEU A C 1
ATOM 703 O O . LEU A 1 84 ? 27.911 7.431 -25.297 1.00 79.38 84 LEU A O 1
ATOM 707 N N . GLU A 1 85 ? 26.459 7.185 -26.995 1.00 80.81 85 GLU A N 1
ATOM 708 C CA . GLU A 1 85 ? 26.589 5.720 -27.149 1.00 80.81 85 GLU A CA 1
ATOM 709 C C . GLU A 1 85 ? 26.573 4.947 -25.811 1.00 80.81 85 GLU A C 1
ATOM 711 O O . GLU A 1 85 ? 27.333 4.007 -25.579 1.00 80.81 85 GLU A O 1
ATOM 716 N N . ILE A 1 86 ? 25.687 5.353 -24.894 1.00 81.94 86 ILE A N 1
ATOM 717 C CA . ILE A 1 86 ? 25.602 4.777 -23.547 1.00 81.94 86 ILE A CA 1
ATOM 718 C C . ILE A 1 86 ? 25.313 3.272 -23.631 1.00 81.94 86 ILE A C 1
ATOM 720 O O . ILE A 1 86 ? 24.313 2.848 -24.218 1.00 81.94 86 ILE A O 1
ATOM 724 N N . SER A 1 87 ? 26.164 2.471 -22.980 1.00 84.25 87 SER A N 1
ATOM 725 C CA . SER A 1 87 ? 26.017 1.013 -22.910 1.00 84.25 87 SER A CA 1
ATOM 726 C C . SER A 1 87 ? 24.616 0.610 -22.421 1.00 84.25 87 SER A C 1
ATOM 728 O O . SER A 1 87 ? 24.190 1.104 -21.373 1.00 84.25 87 SER A O 1
ATOM 730 N N . PRO A 1 88 ? 23.918 -0.334 -23.093 1.00 80.56 88 PRO A N 1
ATOM 731 C CA . PRO A 1 88 ? 22.608 -0.846 -22.668 1.00 80.56 88 PRO A CA 1
ATOM 732 C C . PRO A 1 88 ? 22.580 -1.426 -21.246 1.00 80.56 88 PRO A C 1
ATOM 734 O O . PRO A 1 88 ? 21.515 -1.506 -20.634 1.00 80.56 88 PRO A O 1
ATOM 737 N N . VAL A 1 89 ? 23.745 -1.780 -20.694 1.00 84.75 89 VAL A N 1
ATOM 738 C CA . VAL A 1 89 ? 23.897 -2.239 -19.306 1.00 84.75 89 VAL A CA 1
ATOM 739 C C . VAL A 1 89 ? 23.474 -1.160 -18.304 1.00 84.75 89 VAL A C 1
ATOM 741 O O . VAL A 1 89 ? 22.898 -1.486 -17.272 1.00 84.75 89 VAL A O 1
ATOM 744 N N . ILE A 1 90 ? 23.700 0.122 -18.603 1.00 87.69 90 ILE A N 1
ATOM 745 C CA . ILE A 1 90 ? 23.376 1.239 -17.702 1.00 87.69 90 ILE A CA 1
ATOM 746 C C . ILE A 1 90 ? 21.854 1.410 -17.508 1.00 87.69 90 ILE A C 1
ATOM 748 O O . ILE A 1 90 ? 21.402 1.366 -16.362 1.00 87.69 90 ILE A O 1
ATOM 752 N N . PRO A 1 91 ? 21.019 1.562 -18.559 1.00 86.25 91 PRO A N 1
ATOM 753 C CA . PRO A 1 91 ? 19.568 1.611 -18.383 1.00 86.25 91 PRO A CA 1
ATOM 754 C C . PRO A 1 91 ? 18.996 0.298 -17.829 1.00 86.25 91 PRO A C 1
ATOM 756 O O . PRO A 1 91 ? 18.048 0.351 -17.048 1.00 86.25 91 PRO A O 1
ATOM 759 N N . ALA A 1 92 ? 19.586 -0.863 -18.151 1.00 87.38 92 ALA A N 1
ATOM 760 C CA . ALA A 1 92 ? 19.201 -2.135 -17.536 1.00 87.38 92 ALA A CA 1
ATOM 761 C C . ALA A 1 92 ? 19.482 -2.154 -16.021 1.00 87.38 92 ALA A C 1
ATOM 763 O O . ALA A 1 92 ? 18.637 -2.602 -15.248 1.00 87.38 92 ALA A O 1
ATOM 764 N N . ALA A 1 93 ? 20.621 -1.610 -15.580 1.00 90.25 93 ALA A N 1
ATOM 765 C CA . ALA A 1 93 ? 20.959 -1.477 -14.165 1.00 90.25 93 ALA A CA 1
ATOM 766 C C . ALA A 1 93 ? 19.998 -0.528 -13.431 1.00 90.25 93 ALA A C 1
ATOM 768 O O . ALA A 1 93 ? 19.546 -0.846 -12.330 1.00 90.25 93 ALA A O 1
ATOM 769 N N . PHE A 1 94 ? 19.615 0.599 -14.045 1.00 93.44 94 PHE A N 1
ATOM 770 C CA . PHE A 1 94 ? 18.589 1.480 -13.478 1.00 93.44 94 PHE A CA 1
ATOM 771 C C . PHE A 1 94 ? 17.219 0.801 -13.399 1.00 93.44 94 PHE A C 1
ATOM 773 O O . PHE A 1 94 ? 16.558 0.906 -12.369 1.00 93.44 94 PHE A O 1
ATOM 780 N N . ALA A 1 95 ? 16.807 0.057 -14.428 1.00 93.00 95 ALA A N 1
ATOM 781 C CA . ALA A 1 95 ? 15.558 -0.698 -14.390 1.00 93.00 95 ALA A CA 1
ATOM 782 C C . ALA A 1 95 ? 15.579 -1.792 -13.304 1.00 93.00 95 ALA A C 1
ATOM 784 O O . ALA A 1 95 ? 14.599 -1.957 -12.580 1.00 93.00 95 ALA A O 1
ATOM 785 N N . ALA A 1 96 ? 16.710 -2.479 -13.114 1.00 93.75 96 ALA A N 1
ATOM 786 C CA . ALA A 1 96 ? 16.898 -3.434 -12.021 1.00 93.75 96 ALA A CA 1
ATOM 787 C C . ALA A 1 96 ? 16.809 -2.762 -10.639 1.00 93.75 96 ALA A C 1
ATOM 789 O O . ALA A 1 96 ? 16.149 -3.285 -9.742 1.00 93.75 96 ALA A O 1
ATOM 790 N N . LEU A 1 97 ? 17.400 -1.575 -10.470 1.00 96.19 97 LEU A N 1
ATOM 791 C CA . LEU A 1 97 ? 17.259 -0.786 -9.244 1.00 96.19 97 LEU A CA 1
ATOM 792 C C . LEU A 1 97 ? 15.799 -0.361 -9.004 1.00 96.19 97 LEU A C 1
ATOM 794 O O . LEU A 1 97 ? 15.300 -0.446 -7.878 1.00 96.19 97 LEU A O 1
ATOM 798 N N . GLY A 1 98 ? 15.094 0.049 -10.061 1.00 96.62 98 GLY A N 1
ATOM 799 C CA . GLY A 1 98 ? 13.660 0.333 -10.030 1.00 96.62 98 GLY A CA 1
ATOM 800 C C . GLY A 1 98 ? 12.841 -0.875 -9.565 1.00 96.62 98 GLY A C 1
ATOM 801 O O . GLY A 1 98 ? 11.984 -0.739 -8.689 1.00 96.62 98 GLY A O 1
ATOM 802 N N . LEU A 1 99 ? 13.156 -2.071 -10.071 1.00 96.56 99 LEU A N 1
ATOM 803 C CA . LEU A 1 99 ? 12.507 -3.319 -9.666 1.00 96.56 99 LEU A CA 1
ATOM 804 C C . LEU A 1 99 ? 12.753 -3.635 -8.186 1.00 96.56 99 LEU A C 1
ATOM 806 O O . LEU A 1 99 ? 11.802 -3.877 -7.447 1.00 96.56 99 LEU A O 1
ATOM 810 N N . VAL A 1 100 ? 14.010 -3.588 -7.734 1.00 96.94 100 VAL A N 1
ATOM 811 C CA . VAL A 1 100 ? 14.371 -3.859 -6.331 1.00 96.94 100 VAL A CA 1
ATOM 812 C C . VAL A 1 100 ? 13.654 -2.895 -5.387 1.00 96.94 100 VAL A C 1
ATOM 814 O O . VAL A 1 100 ? 13.087 -3.318 -4.380 1.00 96.94 100 VAL A O 1
ATOM 817 N N . THR A 1 101 ? 13.629 -1.604 -5.721 1.00 96.38 101 THR A N 1
ATOM 818 C CA . THR A 1 101 ? 12.968 -0.586 -4.890 1.00 96.38 101 THR A CA 1
ATOM 819 C C . THR A 1 101 ? 11.442 -0.715 -4.903 1.00 96.38 101 THR A C 1
ATOM 821 O O . THR A 1 101 ? 10.812 -0.485 -3.873 1.00 96.38 101 THR A O 1
ATOM 824 N N . SER A 1 102 ? 10.841 -1.152 -6.013 1.00 96.62 102 SER A N 1
ATOM 825 C CA . SER A 1 102 ? 9.413 -1.490 -6.090 1.00 96.62 102 SER A CA 1
ATOM 826 C C . SER A 1 102 ? 9.073 -2.686 -5.190 1.00 96.62 102 SER A C 1
ATOM 828 O O . SER A 1 102 ? 8.159 -2.593 -4.368 1.00 96.62 102 SER A O 1
ATOM 830 N N . VAL A 1 103 ? 9.848 -3.775 -5.267 1.00 96.00 103 VAL A N 1
ATOM 831 C CA . VAL A 1 103 ? 9.658 -4.967 -4.420 1.00 96.00 103 VAL A CA 1
ATOM 832 C C . VAL A 1 103 ? 9.828 -4.619 -2.941 1.00 96.00 103 VAL A C 1
ATOM 834 O O . VAL A 1 103 ? 8.984 -4.988 -2.123 1.00 96.00 103 VAL A O 1
ATOM 837 N N . ALA A 1 104 ? 10.867 -3.857 -2.590 1.00 95.94 104 ALA A N 1
ATOM 838 C CA . ALA A 1 104 ? 11.072 -3.376 -1.226 1.00 95.94 104 ALA A CA 1
ATOM 839 C C . ALA A 1 104 ? 9.889 -2.521 -0.735 1.00 95.94 104 ALA A C 1
ATOM 841 O O . ALA A 1 104 ? 9.442 -2.686 0.401 1.00 95.94 104 ALA A O 1
ATOM 842 N N . GLY A 1 105 ? 9.331 -1.668 -1.602 1.00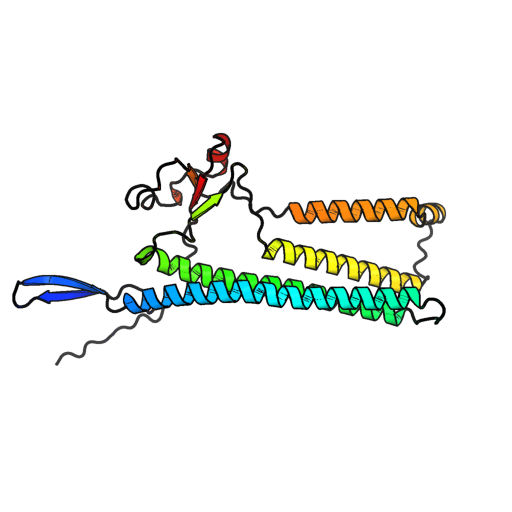 95.06 105 GLY A N 1
ATOM 843 C CA . GLY A 1 105 ? 8.139 -0.875 -1.306 1.00 95.06 105 GLY A CA 1
ATOM 844 C C . GLY A 1 105 ? 6.904 -1.729 -1.018 1.00 95.06 105 GLY A C 1
ATOM 845 O O . GLY A 1 105 ? 6.211 -1.488 -0.029 1.00 95.06 105 GLY A O 1
ATOM 846 N N . VAL A 1 106 ? 6.665 -2.775 -1.815 1.00 94.88 106 VAL A N 1
ATOM 847 C CA . VAL A 1 106 ? 5.570 -3.736 -1.587 1.00 94.88 106 VAL A CA 1
ATOM 848 C C . VAL A 1 106 ? 5.736 -4.458 -0.249 1.00 94.88 106 VAL A C 1
ATOM 850 O O . VAL A 1 106 ? 4.786 -4.538 0.530 1.00 94.88 106 VAL A O 1
ATOM 853 N N . LEU A 1 107 ? 6.934 -4.965 0.049 1.00 94.94 107 LEU A N 1
ATOM 854 C CA . LEU A 1 107 ? 7.209 -5.652 1.316 1.00 94.94 107 LEU A CA 1
ATOM 855 C C . LEU A 1 107 ? 7.039 -4.711 2.517 1.00 94.94 107 LEU A C 1
ATOM 857 O O . LEU A 1 107 ? 6.445 -5.096 3.523 1.00 94.94 107 LEU A O 1
ATOM 861 N N . SER A 1 108 ? 7.480 -3.459 2.389 1.00 94.62 108 SER A N 1
ATOM 862 C CA . SER A 1 108 ? 7.296 -2.429 3.414 1.00 94.62 108 SER A CA 1
ATOM 863 C C . SER A 1 108 ? 5.820 -2.082 3.642 1.00 94.62 108 SER A C 1
ATOM 865 O O . SER A 1 108 ? 5.387 -1.939 4.790 1.00 94.62 108 SER A O 1
ATOM 867 N N . ALA A 1 109 ? 5.011 -2.013 2.578 1.00 92.06 109 ALA A N 1
ATOM 868 C CA . ALA A 1 109 ? 3.566 -1.810 2.686 1.00 92.06 109 ALA A CA 1
ATOM 869 C C . ALA A 1 109 ? 2.882 -2.976 3.421 1.00 92.06 109 ALA A C 1
ATOM 871 O O . ALA A 1 109 ? 2.062 -2.739 4.309 1.00 92.06 109 ALA A O 1
ATOM 872 N N . LYS A 1 110 ? 3.271 -4.224 3.122 1.00 92.25 110 LYS A N 1
ATOM 873 C CA . LYS A 1 110 ? 2.768 -5.421 3.820 1.00 92.25 110 LYS A CA 1
ATOM 874 C C . LYS A 1 110 ? 3.151 -5.438 5.298 1.00 92.25 110 LYS A C 1
ATOM 876 O O . LYS A 1 110 ? 2.285 -5.651 6.139 1.00 92.25 110 LYS A O 1
ATOM 881 N N . GLY A 1 111 ? 4.415 -5.159 5.620 1.00 93.12 111 GLY A N 1
ATOM 882 C CA . GLY A 1 111 ? 4.878 -5.080 7.009 1.00 93.12 111 GLY A CA 1
ATOM 883 C C . GLY A 1 111 ? 4.187 -3.966 7.799 1.00 93.12 111 GLY A C 1
ATOM 884 O O . GLY A 1 111 ? 3.800 -4.167 8.944 1.00 93.12 111 GLY A O 1
ATOM 885 N N . SER A 1 112 ? 3.955 -2.810 7.168 1.00 92.88 112 SER A N 1
ATOM 886 C CA . SER A 1 112 ? 3.200 -1.709 7.783 1.00 92.88 112 SER A CA 1
ATOM 887 C C . SER A 1 112 ? 1.756 -2.107 8.083 1.00 92.88 112 SER A C 1
ATOM 889 O O . SER A 1 112 ? 1.244 -1.790 9.151 1.00 92.88 112 SER A O 1
ATOM 891 N N . LYS A 1 113 ? 1.108 -2.813 7.148 1.00 90.88 113 LYS A N 1
ATOM 892 C CA . LYS A 1 113 ? -0.259 -3.305 7.326 1.00 90.88 113 LYS A CA 1
ATOM 893 C C . LYS A 1 113 ? -0.349 -4.297 8.489 1.00 90.88 113 LYS A C 1
ATOM 895 O O . LYS A 1 113 ? -1.234 -4.145 9.318 1.00 90.88 113 LYS A O 1
ATOM 900 N N . PHE A 1 114 ? 0.594 -5.236 8.583 1.00 92.25 114 PHE A N 1
ATOM 901 C CA . PHE A 1 114 ? 0.663 -6.190 9.694 1.00 92.25 114 PHE A CA 1
ATOM 902 C C . PHE A 1 114 ? 0.699 -5.488 11.061 1.00 92.25 114 PHE A C 1
ATOM 904 O O . PHE A 1 114 ? -0.093 -5.811 11.940 1.00 92.25 114 PHE A O 1
ATOM 911 N N . TRP A 1 115 ? 1.576 -4.493 11.236 1.00 93.81 115 TRP A N 1
ATOM 912 C CA . TRP A 1 115 ? 1.676 -3.775 12.511 1.00 93.81 115 TRP A CA 1
ATOM 913 C C . TRP A 1 115 ? 0.449 -2.914 12.812 1.00 93.81 115 TRP A C 1
ATOM 915 O O . TRP A 1 115 ? 0.033 -2.849 13.965 1.00 93.81 115 TRP A O 1
ATOM 925 N N . GLN A 1 116 ? -0.163 -2.294 11.799 1.00 92.69 116 GLN A N 1
ATOM 926 C CA . GLN A 1 116 ? -1.435 -1.587 11.980 1.00 92.69 116 GLN A CA 1
ATOM 927 C C . GLN A 1 116 ? -2.529 -2.541 12.471 1.00 92.69 116 GLN A C 1
ATOM 929 O O . GLN A 1 116 ? -3.151 -2.256 13.488 1.00 92.69 116 GLN A O 1
ATOM 934 N N . GLU A 1 117 ? -2.704 -3.692 11.815 1.00 89.50 117 GLU A N 1
ATOM 935 C CA . GLU A 1 117 ? -3.688 -4.709 12.210 1.00 89.50 117 GLU A CA 1
ATOM 936 C C . GLU A 1 117 ? -3.410 -5.253 13.620 1.00 89.50 117 GLU A C 1
ATOM 938 O O . GLU A 1 117 ? -4.336 -5.426 14.406 1.00 89.50 117 GLU A O 1
ATOM 943 N N . ASN A 1 118 ? -2.141 -5.441 13.994 1.00 90.88 118 ASN A N 1
ATOM 944 C CA . ASN A 1 118 ? -1.768 -5.844 15.351 1.00 90.88 118 ASN A CA 1
ATOM 945 C C . ASN A 1 118 ? -2.258 -4.845 16.414 1.00 90.88 118 ASN A C 1
ATOM 947 O O . ASN A 1 118 ? -2.830 -5.237 17.428 1.00 90.88 118 ASN A O 1
ATOM 951 N N . TRP A 1 119 ? -2.050 -3.544 16.200 1.00 92.81 119 TRP A N 1
ATOM 952 C CA . TRP A 1 119 ? -2.515 -2.530 17.152 1.00 92.81 119 TRP A CA 1
ATOM 953 C C . TRP A 1 119 ? -4.031 -2.345 17.122 1.00 92.81 119 TRP A C 1
ATOM 955 O O . TRP A 1 119 ? -4.619 -2.085 18.168 1.00 92.81 119 TRP A O 1
ATOM 965 N N . GLU A 1 120 ? -4.670 -2.550 15.969 1.00 90.81 120 GLU A N 1
ATOM 966 C CA . GLU A 1 120 ? -6.129 -2.661 15.875 1.00 90.81 120 GLU A CA 1
ATOM 967 C C . GLU A 1 120 ? -6.655 -3.799 16.752 1.00 90.81 120 GLU A C 1
ATOM 969 O O . GLU A 1 120 ? -7.603 -3.584 17.495 1.00 90.81 120 GLU A O 1
ATOM 974 N N . HIS A 1 121 ? -5.990 -4.957 16.773 1.00 86.12 121 HIS A N 1
ATOM 975 C CA . HIS A 1 121 ? -6.361 -6.062 17.661 1.00 86.12 121 HIS A CA 1
ATOM 976 C C . HIS A 1 121 ? -6.222 -5.718 19.141 1.00 86.12 121 HIS A C 1
ATOM 978 O O . HIS A 1 121 ? -7.103 -6.038 19.935 1.00 86.12 121 HIS A O 1
ATOM 984 N N . HIS A 1 122 ? -5.144 -5.036 19.532 1.00 88.00 122 HIS A N 1
ATOM 985 C CA . HIS A 1 122 ? -4.997 -4.586 20.916 1.00 88.00 122 HIS A CA 1
ATOM 986 C C . HIS A 1 122 ? -6.087 -3.594 21.333 1.00 88.00 122 HIS A C 1
ATOM 988 O O . HIS A 1 122 ? -6.565 -3.671 22.462 1.00 88.00 122 HIS A O 1
ATOM 994 N N . ILE A 1 123 ? -6.499 -2.700 20.432 1.00 90.94 123 ILE A N 1
ATOM 995 C CA . ILE A 1 123 ? -7.628 -1.795 20.667 1.00 90.94 123 ILE A CA 1
ATOM 996 C C . ILE A 1 123 ? -8.925 -2.598 20.781 1.00 90.94 123 ILE A C 1
ATOM 998 O O . ILE A 1 123 ? -9.627 -2.441 21.775 1.00 90.94 123 ILE A O 1
ATOM 1002 N N . ASP A 1 124 ? -9.198 -3.508 19.840 1.00 85.38 124 ASP A N 1
ATOM 1003 C CA . ASP A 1 124 ? -10.396 -4.355 19.837 1.00 85.38 124 ASP A CA 1
ATOM 1004 C C . ASP A 1 124 ? -10.545 -5.135 21.159 1.00 85.38 124 ASP A C 1
ATOM 1006 O O . ASP A 1 124 ? -11.649 -5.255 21.689 1.00 85.38 124 ASP A O 1
ATOM 1010 N N . MET A 1 125 ? -9.447 -5.648 21.723 1.00 82.75 125 MET A N 1
ATOM 1011 C CA . MET A 1 125 ? -9.462 -6.384 22.995 1.00 82.75 125 MET A CA 1
ATOM 1012 C C . MET A 1 125 ? -9.776 -5.509 24.220 1.00 82.75 125 MET A C 1
ATOM 1014 O O . MET A 1 125 ? -10.219 -6.037 25.237 1.00 82.75 125 MET A O 1
ATOM 1018 N N . LEU A 1 126 ? -9.518 -4.200 24.155 1.00 86.75 126 LEU A N 1
ATOM 1019 C CA . LEU A 1 126 ? -9.577 -3.298 25.311 1.00 86.75 126 LEU A CA 1
ATOM 1020 C C . LEU A 1 126 ? -10.733 -2.283 25.244 1.00 86.75 126 LEU A C 1
ATOM 1022 O O . LEU A 1 126 ? -11.182 -1.819 26.291 1.00 86.75 126 LEU A O 1
ATOM 1026 N N . GLU A 1 127 ? -11.212 -1.919 24.049 1.00 86.56 127 GLU A N 1
ATOM 1027 C CA . GLU A 1 127 ? -12.152 -0.803 23.854 1.00 86.56 127 GLU A CA 1
ATOM 1028 C C . GLU A 1 127 ? -13.528 -1.023 24.498 1.00 86.56 127 GLU A C 1
ATOM 1030 O O . GLU A 1 127 ? -14.106 -0.069 25.026 1.00 86.56 127 GLU A O 1
ATOM 1035 N N . ASP A 1 128 ? -14.007 -2.274 24.542 1.00 84.19 128 ASP A N 1
ATOM 1036 C CA . ASP A 1 128 ? -15.366 -2.615 24.997 1.00 84.19 128 ASP A CA 1
ATOM 1037 C C . ASP A 1 128 ? -15.640 -2.142 26.431 1.00 84.19 128 ASP A C 1
ATOM 1039 O O . ASP A 1 128 ? -16.762 -1.761 26.759 1.00 84.19 128 ASP A O 1
ATOM 1043 N N . GLU A 1 129 ? -14.618 -2.137 27.290 1.00 82.12 129 GLU A N 1
ATOM 1044 C CA . GLU A 1 129 ? -14.755 -1.738 28.692 1.00 82.12 129 GLU A CA 1
ATOM 1045 C C . GLU A 1 129 ? -14.842 -0.212 28.883 1.00 82.12 129 GLU A C 1
ATOM 1047 O O . GLU A 1 129 ? -15.415 0.268 29.867 1.00 82.12 129 GLU A O 1
ATOM 1052 N N . PHE A 1 130 ? -14.240 0.571 27.985 1.00 86.62 130 PHE A N 1
ATOM 1053 C CA . PHE A 1 130 ? -13.987 1.996 28.224 1.00 86.62 130 PHE A CA 1
ATOM 1054 C C . PHE A 1 130 ? -14.676 2.930 27.235 1.00 86.62 130 PHE A C 1
ATOM 1056 O O . PHE A 1 130 ? -15.094 4.018 27.631 1.00 86.62 130 PHE A O 1
ATOM 1063 N N . GLU A 1 131 ? -14.760 2.530 25.971 1.00 85.88 131 GLU A N 1
ATOM 1064 C CA . GLU A 1 131 ? -15.131 3.392 24.842 1.00 85.88 131 GLU A CA 1
ATOM 1065 C C . GLU A 1 131 ? -16.266 2.788 23.997 1.00 85.88 131 GLU A C 1
ATOM 1067 O O . GLU A 1 131 ? -16.786 3.450 23.099 1.00 85.88 131 GLU A O 1
ATOM 1072 N N . GLY A 1 132 ? -16.679 1.551 24.291 1.00 82.62 132 GLY A N 1
ATOM 1073 C CA . GLY A 1 132 ? -17.646 0.806 23.490 1.00 82.62 132 GLY A CA 1
ATOM 1074 C C . GLY A 1 132 ? -16.967 0.142 22.294 1.00 82.62 132 GLY A C 1
ATOM 1075 O O . GLY A 1 132 ? -15.905 -0.449 22.442 1.00 82.62 132 GLY A O 1
ATOM 1076 N N . ARG A 1 133 ? -17.578 0.220 21.103 1.00 79.56 133 ARG A N 1
ATOM 1077 C CA . ARG A 1 133 ? -17.134 -0.510 19.894 1.00 79.56 133 ARG A CA 1
ATOM 1078 C C . ARG A 1 133 ? -16.768 0.370 18.686 1.00 79.56 133 ARG A C 1
ATOM 1080 O O . ARG A 1 133 ? -17.202 0.056 17.570 1.00 79.56 133 ARG A O 1
ATOM 1087 N N . PRO A 1 134 ? -16.040 1.492 18.842 1.00 81.44 134 PRO A N 1
ATOM 1088 C CA . PRO A 1 134 ? -15.752 2.380 17.718 1.00 81.44 134 PRO A CA 1
ATOM 1089 C C . PRO A 1 134 ? -14.899 1.726 16.622 1.00 81.44 134 PRO A C 1
ATOM 1091 O O . PRO A 1 134 ? -15.113 2.031 15.451 1.00 81.44 134 PRO A O 1
ATOM 1094 N N . HIS A 1 135 ? -13.976 0.812 16.946 1.00 81.50 135 HIS A N 1
ATOM 1095 C CA . HIS A 1 135 ? -13.104 0.188 15.939 1.00 81.50 135 HIS A CA 1
ATOM 1096 C C . HIS A 1 135 ? -13.692 -1.078 15.317 1.00 81.50 135 HIS A C 1
ATOM 1098 O O . HIS A 1 135 ? -13.347 -1.433 14.186 1.00 81.50 135 HIS A O 1
ATOM 1104 N N . LYS A 1 136 ? -14.651 -1.703 16.001 1.00 76.38 136 LYS A N 1
ATOM 1105 C CA . LYS A 1 136 ? -15.442 -2.830 15.483 1.00 76.38 136 LYS A CA 1
ATOM 1106 C C . LYS A 1 136 ? -16.637 -2.402 14.632 1.00 76.38 136 LYS A C 1
ATOM 1108 O O . LYS A 1 136 ? -17.273 -3.265 14.023 1.00 76.38 136 LYS A O 1
ATOM 1113 N N . THR A 1 137 ? -16.938 -1.102 14.592 1.00 76.56 137 THR A N 1
ATOM 1114 C CA . THR A 1 137 ? -18.099 -0.550 13.889 1.00 76.56 137 THR A CA 1
ATOM 1115 C C . THR A 1 137 ? -17.658 0.298 12.701 1.00 76.56 137 THR A C 1
ATOM 1117 O O . THR A 1 137 ? -17.002 1.321 12.869 1.00 76.56 137 THR A O 1
ATOM 1120 N N . ALA A 1 138 ? -18.051 -0.091 11.488 1.00 77.62 138 ALA A N 1
ATOM 1121 C CA . ALA A 1 138 ? -17.755 0.680 10.280 1.00 77.62 138 ALA A CA 1
ATOM 1122 C C . ALA A 1 138 ? -19.039 1.057 9.543 1.00 77.62 138 ALA A C 1
ATOM 1124 O O . ALA A 1 138 ? -19.840 0.192 9.196 1.00 77.62 138 ALA A O 1
ATOM 1125 N N . TYR A 1 139 ? -19.211 2.349 9.259 1.00 75.06 139 TYR A N 1
ATOM 1126 C CA . TYR A 1 139 ? -20.234 2.803 8.324 1.00 75.06 139 TYR A CA 1
ATOM 1127 C C . TYR A 1 139 ? -19.806 2.443 6.907 1.00 75.06 139 TYR A C 1
ATOM 1129 O O . TYR A 1 139 ? -18.776 2.921 6.423 1.00 75.06 139 TYR A O 1
ATOM 1137 N N . VAL A 1 140 ? -20.605 1.619 6.238 1.00 71.44 140 VAL A N 1
ATOM 1138 C CA . VAL A 1 140 ? -20.370 1.255 4.845 1.00 71.44 140 VAL A CA 1
ATOM 1139 C C . VAL A 1 140 ? -21.550 1.733 4.010 1.00 71.44 140 VAL A C 1
ATOM 1141 O O . VAL A 1 140 ? -22.714 1.632 4.401 1.00 71.44 140 VAL A O 1
ATOM 1144 N N . GLY A 1 141 ? -21.224 2.361 2.878 1.00 66.75 141 GLY A N 1
ATOM 1145 C CA . GLY A 1 141 ? -22.217 2.874 1.944 1.00 66.75 141 GLY A CA 1
ATOM 1146 C C . GLY A 1 141 ? -23.066 1.754 1.342 1.00 66.75 141 GLY A C 1
ATOM 1147 O O . GLY A 1 141 ? -22.787 0.572 1.523 1.00 66.75 141 GLY A O 1
ATOM 1148 N N . LYS A 1 142 ? -24.083 2.145 0.570 1.00 66.31 142 LYS A N 1
ATOM 1149 C CA . LYS A 1 142 ? -25.091 1.234 -0.002 1.00 66.31 142 LYS A CA 1
ATOM 1150 C C . LYS A 1 142 ? -24.502 0.057 -0.784 1.00 66.31 142 LYS A C 1
ATOM 1152 O O . LYS A 1 142 ? -25.113 -1.001 -0.825 1.00 66.31 142 LYS A O 1
ATOM 1157 N N . ASP A 1 143 ? -23.321 0.246 -1.366 1.00 65.31 143 ASP A N 1
ATOM 1158 C CA . ASP A 1 143 ? -22.673 -0.747 -2.218 1.00 65.31 143 ASP A CA 1
ATOM 1159 C C . ASP A 1 143 ? -21.848 -1.782 -1.434 1.00 65.31 143 ASP A C 1
ATOM 1161 O O . ASP A 1 143 ? -21.362 -2.735 -2.031 1.00 65.31 143 ASP A O 1
ATOM 1165 N N . GLY A 1 144 ? -21.641 -1.612 -0.119 1.00 63.94 144 GLY A N 1
ATOM 1166 C CA . GLY A 1 144 ? -20.867 -2.584 0.664 1.00 63.94 144 GLY A CA 1
ATOM 1167 C C . GLY A 1 144 ? -19.368 -2.608 0.338 1.00 63.94 144 GLY A C 1
ATOM 1168 O O . GLY A 1 144 ? -18.692 -3.576 0.667 1.00 63.94 144 GLY A O 1
ATOM 1169 N N . LEU A 1 145 ? -18.838 -1.573 -0.327 1.00 64.75 145 LEU A N 1
ATOM 1170 C CA . LEU A 1 145 ? -17.464 -1.551 -0.841 1.00 64.75 145 LEU A CA 1
ATOM 1171 C C . LEU A 1 145 ? -16.562 -0.588 -0.065 1.00 64.75 145 LEU A C 1
ATOM 1173 O O . LEU A 1 145 ? -16.919 0.568 0.163 1.00 64.75 145 LEU A O 1
ATOM 1177 N N . ALA A 1 146 ? -15.344 -1.040 0.249 1.00 73.69 146 ALA A N 1
ATOM 1178 C CA . ALA A 1 146 ? -14.266 -0.180 0.736 1.00 73.69 146 ALA A CA 1
ATOM 1179 C C . ALA A 1 146 ? -12.916 -0.509 0.085 1.00 73.69 146 ALA A C 1
ATOM 1181 O O . ALA A 1 146 ? -12.629 -1.658 -0.260 1.00 73.69 146 ALA A O 1
ATOM 1182 N N . TRP A 1 147 ? -12.055 0.504 -0.025 1.00 77.50 147 TRP A N 1
A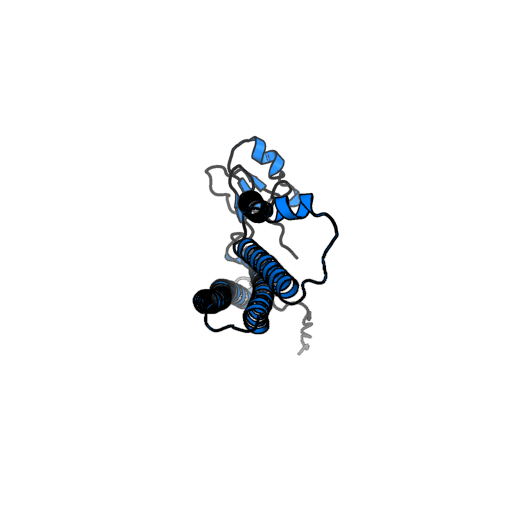TOM 1183 C CA . TRP A 1 147 ? -10.669 0.364 -0.475 1.00 77.50 147 TRP A CA 1
ATOM 1184 C C . TRP A 1 147 ? -9.709 0.652 0.675 1.00 77.50 147 TRP A C 1
ATOM 1186 O O . TRP A 1 147 ? -9.842 1.665 1.360 1.00 77.50 147 TRP A O 1
ATOM 1196 N N . SER A 1 148 ? -8.703 -0.206 0.865 1.00 80.69 148 SER A N 1
ATOM 1197 C CA . SER A 1 148 ? -7.626 0.073 1.815 1.00 80.69 148 SER A CA 1
ATOM 1198 C C . SER A 1 148 ? -6.490 0.840 1.141 1.00 80.69 148 SER A C 1
ATOM 1200 O O . SER A 1 148 ? -5.987 0.453 0.084 1.00 80.69 148 SER A O 1
ATOM 1202 N N . VAL A 1 149 ? -6.033 1.916 1.785 1.00 81.44 149 VAL A N 1
ATOM 1203 C CA . VAL A 1 149 ? -4.911 2.737 1.298 1.00 81.44 149 VAL A CA 1
ATOM 1204 C C . VAL A 1 149 ? -3.646 1.889 1.110 1.00 81.44 149 VAL A C 1
ATOM 1206 O O . VAL A 1 149 ? -2.964 1.999 0.090 1.00 81.44 149 VAL A O 1
ATOM 1209 N N . SER A 1 150 ? -3.364 0.993 2.061 1.00 83.19 150 SER A N 1
ATOM 1210 C CA . SER A 1 150 ? -2.243 0.048 1.992 1.00 83.19 150 SER A CA 1
ATOM 1211 C C . SER A 1 150 ? -2.368 -0.935 0.828 1.00 83.19 150 SER A C 1
ATOM 1213 O O . SER A 1 150 ? -1.372 -1.215 0.164 1.00 83.19 150 SER A O 1
ATOM 1215 N N . GLY A 1 151 ? -3.582 -1.404 0.523 1.00 84.62 151 GLY A N 1
ATOM 1216 C CA . GLY A 1 151 ? -3.841 -2.307 -0.597 1.00 84.62 151 GLY A CA 1
ATOM 1217 C C . GLY A 1 151 ? -3.666 -1.636 -1.960 1.00 84.62 151 GLY A C 1
ATOM 1218 O O . GLY A 1 151 ? -3.135 -2.258 -2.880 1.00 84.62 151 GLY A O 1
ATOM 1219 N N . VAL A 1 152 ? -4.061 -0.366 -2.089 1.00 85.19 152 VAL A N 1
ATOM 1220 C CA . VAL A 1 152 ? -3.832 0.420 -3.312 1.00 85.19 152 VAL A CA 1
ATOM 1221 C C . VAL A 1 152 ? -2.335 0.624 -3.545 1.00 85.19 152 VAL A C 1
ATOM 1223 O O . VAL A 1 152 ? -1.849 0.373 -4.646 1.00 85.19 152 VAL A O 1
ATOM 1226 N N . ASN A 1 153 ? -1.584 1.012 -2.512 1.00 88.12 153 ASN A N 1
ATOM 1227 C CA . ASN A 1 153 ? -0.143 1.237 -2.637 1.00 88.12 153 ASN A CA 1
ATOM 1228 C C . ASN A 1 153 ? 0.638 -0.063 -2.905 1.00 88.12 153 ASN A C 1
ATOM 1230 O O . ASN A 1 153 ? 1.555 -0.070 -3.722 1.00 88.12 153 ASN A O 1
ATOM 1234 N N . GLU A 1 154 ? 0.244 -1.180 -2.282 1.00 89.56 154 GLU A N 1
ATOM 1235 C CA . GLU A 1 154 ? 0.792 -2.516 -2.567 1.00 89.56 154 GLU A CA 1
ATOM 1236 C C . GLU A 1 154 ? 0.671 -2.853 -4.065 1.00 89.56 154 GLU A C 1
ATOM 1238 O O . GLU A 1 154 ? 1.640 -3.251 -4.712 1.00 89.56 154 GLU A O 1
ATOM 1243 N N . ARG A 1 155 ? -0.512 -2.632 -4.646 1.00 89.06 155 ARG A N 1
ATOM 1244 C CA . ARG A 1 155 ? -0.780 -2.874 -6.071 1.00 89.06 155 ARG A CA 1
ATOM 1245 C C . ARG A 1 155 ? -0.049 -1.922 -6.989 1.00 89.06 155 ARG A C 1
ATOM 1247 O O . ARG A 1 155 ? 0.515 -2.360 -7.984 1.00 89.06 155 ARG A O 1
ATOM 1254 N N . LEU A 1 156 ? -0.001 -0.643 -6.645 1.00 89.44 156 LEU A N 1
ATOM 1255 C CA . LEU A 1 156 ? 0.802 0.308 -7.400 1.00 89.44 156 LEU A CA 1
ATOM 1256 C C . LEU A 1 156 ? 2.278 -0.128 -7.436 1.00 89.44 156 LEU A C 1
ATOM 1258 O O . LEU A 1 156 ? 2.904 -0.094 -8.494 1.00 89.44 156 LEU A O 1
ATOM 1262 N N . GLY A 1 157 ? 2.799 -0.632 -6.314 1.00 92.12 157 GLY A N 1
ATOM 1263 C CA . GLY A 1 157 ? 4.125 -1.240 -6.240 1.00 92.12 157 GLY A CA 1
ATOM 1264 C C . GLY A 1 157 ? 4.303 -2.398 -7.223 1.00 92.12 157 GLY A C 1
ATOM 1265 O O . GLY A 1 157 ? 5.281 -2.413 -7.967 1.00 92.12 157 GLY A O 1
ATOM 1266 N N . TYR A 1 158 ? 3.346 -3.323 -7.304 1.00 92.19 158 TYR A N 1
ATOM 1267 C CA . TYR A 1 158 ? 3.368 -4.407 -8.292 1.00 92.19 158 TYR A CA 1
ATOM 1268 C C . TYR A 1 158 ? 3.310 -3.913 -9.746 1.00 92.19 158 TYR A C 1
ATOM 1270 O O . TYR A 1 158 ? 4.022 -4.458 -10.589 1.00 92.19 158 TYR A O 1
ATOM 1278 N N . CYS A 1 159 ? 2.526 -2.871 -10.041 1.00 91.56 159 CYS A N 1
ATOM 1279 C CA . CYS A 1 159 ? 2.508 -2.243 -11.365 1.00 91.56 159 CYS A CA 1
ATOM 1280 C C . CYS A 1 159 ? 3.889 -1.686 -11.735 1.00 91.56 159 CYS A C 1
ATOM 1282 O O . CYS A 1 159 ? 4.360 -1.920 -12.848 1.00 91.56 159 CYS A O 1
ATOM 1284 N N . PHE A 1 160 ? 4.572 -1.015 -10.799 1.00 93.19 160 PHE A N 1
ATOM 1285 C CA . PHE A 1 160 ? 5.958 -0.594 -11.011 1.00 93.19 160 PHE A CA 1
ATOM 1286 C C . PHE A 1 160 ? 6.879 -1.791 -11.246 1.00 93.19 160 PHE A C 1
ATOM 1288 O O . PHE A 1 160 ? 7.674 -1.765 -12.177 1.00 93.19 160 PHE A O 1
ATOM 1295 N N . GLY A 1 161 ? 6.746 -2.868 -10.470 1.00 93.69 161 GLY A N 1
ATOM 1296 C CA . GLY A 1 161 ? 7.551 -4.077 -10.649 1.00 93.69 161 GLY A CA 1
ATOM 1297 C C . GLY A 1 161 ? 7.390 -4.682 -12.046 1.00 93.69 161 GLY A C 1
ATOM 1298 O O . GLY A 1 161 ? 8.383 -4.939 -12.723 1.00 93.69 161 GLY A O 1
ATOM 1299 N N . ALA A 1 162 ? 6.149 -4.833 -12.515 1.00 90.81 162 ALA A N 1
ATOM 1300 C CA . ALA A 1 162 ? 5.852 -5.313 -13.865 1.00 90.81 162 ALA A CA 1
ATOM 1301 C C . ALA A 1 162 ? 6.434 -4.388 -14.947 1.00 90.81 162 ALA A C 1
ATOM 1303 O O . ALA A 1 162 ? 7.032 -4.864 -15.913 1.00 90.81 162 ALA A O 1
ATOM 1304 N N . PHE A 1 163 ? 6.319 -3.071 -14.759 1.00 91.94 163 PHE A N 1
ATOM 1305 C CA . PHE A 1 163 ? 6.919 -2.079 -15.648 1.00 91.94 163 PHE A CA 1
ATOM 1306 C C . PHE A 1 163 ? 8.449 -2.218 -15.722 1.00 91.94 163 PHE A C 1
ATOM 1308 O O . PHE A 1 163 ? 9.017 -2.248 -16.814 1.00 91.94 163 PHE A O 1
ATOM 1315 N N . TRP A 1 164 ? 9.125 -2.363 -14.580 1.00 94.44 164 TRP A N 1
ATOM 1316 C CA . TRP A 1 164 ? 10.579 -2.522 -14.545 1.00 94.44 164 TRP A CA 1
ATOM 1317 C C . TRP A 1 164 ? 11.041 -3.826 -15.185 1.00 94.44 164 TRP A C 1
ATOM 1319 O O . TRP A 1 164 ? 12.015 -3.823 -15.936 1.00 94.44 164 TRP A O 1
ATOM 1329 N N . VAL A 1 165 ? 10.317 -4.924 -14.957 1.00 90.75 165 VAL A N 1
ATOM 1330 C CA . VAL A 1 165 ? 10.566 -6.204 -15.631 1.00 90.75 165 VAL A CA 1
ATOM 1331 C C . VAL A 1 165 ? 10.454 -6.045 -17.148 1.00 90.75 165 VAL A C 1
ATOM 1333 O O . VAL A 1 165 ? 11.358 -6.469 -17.867 1.00 90.75 165 VAL A O 1
ATOM 1336 N N . ALA A 1 166 ? 9.408 -5.376 -17.643 1.00 87.94 166 ALA A N 1
ATOM 1337 C CA . ALA A 1 166 ? 9.240 -5.119 -19.073 1.00 87.94 166 ALA A CA 1
ATOM 1338 C C . ALA A 1 166 ? 10.401 -4.296 -19.661 1.00 87.94 166 ALA A C 1
ATOM 1340 O O . ALA A 1 166 ? 10.901 -4.623 -20.738 1.00 87.94 166 ALA A O 1
ATOM 1341 N N . LEU A 1 167 ? 10.884 -3.274 -18.944 1.00 88.12 167 LEU A N 1
ATOM 1342 C CA . LEU A 1 167 ? 12.050 -2.496 -19.377 1.00 88.12 167 LEU A CA 1
ATOM 1343 C C . LEU A 1 167 ? 13.347 -3.313 -19.398 1.00 88.12 167 LEU A C 1
ATOM 1345 O O . LEU A 1 167 ? 14.144 -3.146 -20.321 1.00 88.12 167 LEU A O 1
ATOM 1349 N N . ILE A 1 168 ? 13.562 -4.201 -18.424 1.00 87.44 168 ILE A N 1
ATOM 1350 C CA . ILE A 1 168 ? 14.719 -5.109 -18.418 1.00 87.44 168 ILE A CA 1
ATOM 1351 C C . ILE A 1 168 ? 14.657 -6.037 -19.633 1.00 87.44 168 ILE A C 1
ATOM 1353 O O . ILE A 1 168 ? 15.646 -6.151 -20.355 1.00 87.44 168 ILE A O 1
ATOM 1357 N N . PHE A 1 169 ? 13.499 -6.648 -19.904 1.00 83.44 169 PHE A N 1
ATOM 1358 C CA . PHE A 1 169 ? 13.310 -7.488 -21.090 1.00 83.44 169 PHE A CA 1
ATOM 1359 C C . PHE A 1 169 ? 13.598 -6.722 -22.386 1.00 83.44 169 PHE A C 1
ATOM 1361 O O . PHE A 1 169 ? 14.348 -7.217 -23.224 1.00 83.44 169 PHE A O 1
ATOM 1368 N N . ALA A 1 170 ? 13.084 -5.497 -22.525 1.00 80.25 170 ALA A N 1
ATOM 1369 C CA . ALA A 1 170 ? 13.348 -4.655 -23.691 1.00 80.25 170 ALA A CA 1
ATOM 1370 C C . ALA A 1 170 ? 14.840 -4.295 -23.841 1.00 80.25 170 ALA A C 1
ATOM 1372 O O . ALA A 1 170 ? 15.366 -4.246 -24.954 1.00 80.25 170 ALA A O 1
ATOM 1373 N N . ALA A 1 171 ? 15.544 -4.057 -22.730 1.00 80.06 171 ALA A N 1
ATOM 1374 C CA . ALA A 1 171 ? 16.980 -3.788 -22.749 1.00 80.06 171 ALA A CA 1
ATOM 1375 C C . ALA A 1 171 ? 17.797 -5.024 -23.164 1.00 80.06 171 ALA A C 1
ATOM 1377 O O . ALA A 1 171 ? 18.748 -4.892 -23.936 1.00 80.06 171 ALA A O 1
ATOM 1378 N N . VAL A 1 172 ? 17.416 -6.216 -22.688 1.00 77.31 172 VAL A N 1
ATOM 1379 C CA . VAL A 1 172 ? 18.059 -7.490 -23.047 1.00 77.31 172 VAL A CA 1
ATOM 1380 C C . VAL A 1 172 ? 17.839 -7.825 -24.520 1.00 77.31 172 VAL A C 1
ATOM 1382 O O . VAL A 1 172 ? 18.808 -8.154 -25.198 1.00 77.31 172 VAL A O 1
ATOM 1385 N N . ASP A 1 173 ? 16.610 -7.695 -25.026 1.00 74.38 173 ASP A N 1
ATOM 1386 C CA . ASP A 1 173 ? 16.284 -7.930 -26.440 1.00 74.38 173 ASP A CA 1
ATOM 1387 C C . ASP A 1 173 ? 17.124 -7.038 -27.368 1.00 74.38 173 ASP A C 1
ATOM 1389 O O . ASP A 1 173 ? 17.764 -7.512 -28.307 1.00 74.38 173 ASP A O 1
ATOM 1393 N N . LYS A 1 174 ? 17.243 -5.748 -27.025 1.00 74.88 174 LYS A N 1
ATOM 1394 C CA . LYS A 1 174 ? 18.090 -4.808 -27.767 1.00 74.88 174 LYS A CA 1
ATOM 1395 C C . LYS A 1 174 ? 19.577 -5.178 -27.726 1.00 74.88 174 LYS A C 1
ATOM 1397 O O . LYS A 1 174 ? 20.276 -4.976 -28.718 1.00 74.88 174 LYS A O 1
ATOM 1402 N N . ALA A 1 175 ? 20.078 -5.657 -26.587 1.00 72.19 175 ALA A N 1
ATOM 1403 C CA . ALA A 1 175 ? 21.480 -6.045 -26.436 1.00 72.19 175 ALA A CA 1
ATOM 1404 C C . ALA A 1 175 ? 21.807 -7.352 -27.175 1.00 72.19 175 ALA A C 1
ATOM 1406 O O . ALA A 1 175 ? 22.926 -7.519 -27.653 1.00 72.19 175 ALA A O 1
ATOM 1407 N N . ASN A 1 176 ? 20.830 -8.254 -27.282 1.00 69.69 176 ASN A N 1
ATOM 1408 C CA . ASN A 1 176 ? 21.011 -9.624 -27.737 1.00 69.69 176 ASN A CA 1
ATOM 1409 C C . ASN A 1 176 ? 19.937 -10.009 -28.766 1.00 69.69 176 ASN A C 1
ATOM 1411 O O . ASN A 1 176 ? 19.011 -10.760 -28.450 1.00 69.69 176 ASN A O 1
ATOM 1415 N N . PRO A 1 177 ? 20.077 -9.572 -30.031 1.00 65.44 177 PRO A N 1
ATOM 1416 C CA . PRO A 1 177 ? 19.044 -9.744 -31.053 1.00 65.44 177 PRO A CA 1
ATOM 1417 C C . PRO A 1 177 ? 18.836 -11.193 -31.529 1.00 65.44 177 PRO A C 1
ATOM 1419 O O . PRO A 1 177 ? 18.220 -11.390 -32.573 1.00 65.44 177 PRO A O 1
ATOM 1422 N N . TRP A 1 178 ? 19.399 -12.212 -30.863 1.00 55.25 178 TRP A N 1
ATOM 1423 C CA . TRP A 1 178 ? 19.350 -13.617 -31.299 1.00 55.25 178 TRP A CA 1
ATOM 1424 C C . TRP A 1 178 ? 18.028 -14.322 -30.979 1.00 55.25 178 TRP A C 1
ATOM 1426 O O . TRP A 1 178 ? 17.816 -15.445 -31.432 1.00 55.25 178 TRP A O 1
ATOM 1436 N N . LEU A 1 179 ? 17.103 -13.676 -30.264 1.00 52.28 179 LEU A N 1
ATOM 1437 C CA . LEU A 1 179 ? 15.733 -14.159 -30.088 1.00 52.28 179 LEU A CA 1
ATOM 1438 C C . LEU A 1 179 ? 14.871 -13.834 -31.324 1.00 52.28 179 LEU A C 1
ATOM 1440 O O . LEU A 1 179 ? 13.759 -13.328 -31.217 1.00 52.28 179 LEU A O 1
ATOM 1444 N N . LYS A 1 180 ? 15.377 -14.106 -32.533 1.00 57.97 180 LYS A N 1
ATOM 1445 C CA . LYS A 1 180 ? 14.604 -13.926 -33.770 1.00 57.97 180 LYS A CA 1
ATOM 1446 C C . LYS A 1 180 ? 13.651 -15.103 -33.936 1.00 57.97 180 LYS A C 1
ATOM 1448 O O . LYS A 1 180 ? 13.942 -16.049 -34.663 1.00 57.97 180 LYS A O 1
ATOM 1453 N N . TRP A 1 181 ? 12.516 -15.063 -33.244 1.00 54.47 181 TRP A N 1
ATOM 1454 C CA . TRP A 1 181 ? 11.380 -15.912 -33.598 1.00 54.47 181 TRP A CA 1
ATOM 1455 C C . TRP A 1 181 ? 10.974 -15.587 -35.041 1.00 54.47 181 TRP A C 1
ATOM 1457 O O . TRP A 1 181 ? 10.625 -14.452 -35.367 1.00 54.47 181 TRP A O 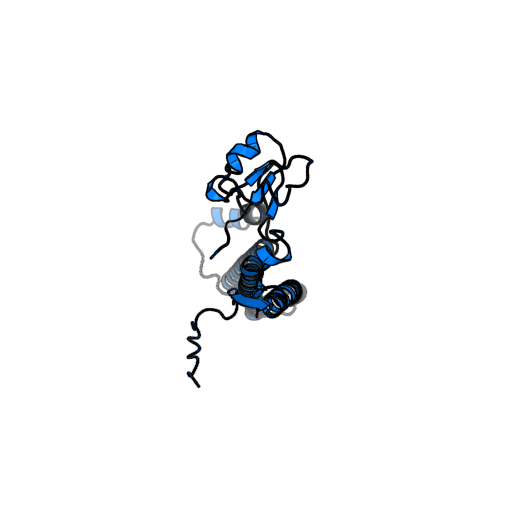1
ATOM 1467 N N . GLY A 1 182 ? 11.098 -16.571 -35.931 1.00 54.09 182 GLY A N 1
ATOM 1468 C CA . GLY A 1 182 ? 10.799 -16.421 -37.350 1.00 54.09 182 GLY A CA 1
ATOM 1469 C C . GLY A 1 182 ? 9.298 -16.293 -37.600 1.00 54.09 182 GLY A C 1
ATOM 1470 O O . GLY A 1 182 ? 8.626 -17.304 -37.734 1.00 54.09 182 GLY A O 1
ATOM 1471 N N . PHE A 1 183 ? 8.793 -15.061 -37.680 1.00 54.94 183 PHE A N 1
ATOM 1472 C CA . PHE A 1 183 ? 7.483 -14.704 -38.243 1.00 54.94 183 PHE A CA 1
ATOM 1473 C C . PHE A 1 183 ? 7.551 -13.259 -38.772 1.00 54.94 183 PHE A C 1
ATOM 1475 O O . PHE A 1 183 ? 7.196 -12.314 -38.072 1.00 54.94 183 PHE A O 1
ATOM 1482 N N . SER A 1 184 ? 8.060 -13.063 -39.992 1.00 61.66 184 SER A N 1
ATOM 1483 C CA . SER A 1 184 ? 8.395 -11.736 -40.544 1.00 61.66 184 SER A CA 1
ATOM 1484 C C . SER A 1 184 ? 7.209 -10.769 -40.631 1.00 61.66 184 SER A C 1
ATOM 1486 O O . SER A 1 184 ? 7.373 -9.583 -40.350 1.00 61.66 184 SER A O 1
ATOM 1488 N N . ASP A 1 185 ? 6.011 -11.267 -40.935 1.00 59.25 185 ASP A N 1
ATOM 1489 C CA . ASP A 1 185 ? 4.838 -10.406 -41.150 1.00 59.25 185 ASP A CA 1
ATOM 1490 C C . ASP A 1 185 ? 4.125 -10.057 -39.835 1.00 59.25 185 ASP A C 1
ATOM 1492 O O . ASP A 1 185 ? 3.692 -8.924 -39.627 1.00 59.25 185 ASP A O 1
ATOM 1496 N N . CYS A 1 186 ? 4.088 -11.004 -38.892 1.00 60.97 186 CYS A N 1
ATOM 1497 C CA . CYS A 1 186 ? 3.610 -10.754 -37.531 1.00 60.97 186 CYS A CA 1
ATOM 1498 C C . CYS A 1 186 ? 4.536 -9.768 -36.805 1.00 60.97 186 CYS A C 1
ATOM 1500 O O . CYS A 1 186 ? 4.068 -8.837 -36.155 1.00 60.97 186 CYS A O 1
ATOM 1502 N N . LEU A 1 187 ? 5.854 -9.914 -36.977 1.00 63.91 187 LEU A N 1
ATOM 1503 C CA . LEU A 1 187 ? 6.845 -9.035 -36.363 1.00 63.91 187 LEU A CA 1
ATOM 1504 C C . LEU A 1 187 ? 6.741 -7.596 -36.889 1.00 63.91 187 LEU A C 1
ATOM 1506 O O . LEU A 1 187 ? 6.821 -6.657 -36.102 1.00 63.91 187 LEU A O 1
ATOM 1510 N N . ALA A 1 188 ? 6.502 -7.398 -38.189 1.00 63.66 188 ALA A N 1
ATOM 1511 C CA . ALA A 1 188 ? 6.274 -6.067 -38.760 1.00 63.66 188 ALA A CA 1
ATOM 1512 C C . ALA A 1 188 ? 5.016 -5.389 -38.182 1.00 63.66 188 ALA A C 1
ATOM 1514 O O . ALA A 1 188 ? 5.029 -4.198 -37.872 1.00 63.66 188 ALA A O 1
ATOM 1515 N N . TRP A 1 189 ? 3.938 -6.151 -37.975 1.00 61.38 189 TRP A N 1
ATOM 1516 C CA . TRP A 1 189 ? 2.713 -5.630 -37.366 1.00 61.38 189 TRP A CA 1
ATOM 1517 C C . TRP A 1 189 ? 2.888 -5.322 -35.869 1.00 61.38 189 TRP A C 1
ATOM 1519 O O . TRP A 1 189 ? 2.513 -4.239 -35.415 1.00 61.38 189 TRP A O 1
ATOM 1529 N N . VAL A 1 190 ? 3.545 -6.218 -35.123 1.00 62.44 190 VAL A N 1
ATOM 1530 C CA . VAL A 1 190 ? 3.854 -6.075 -33.686 1.00 62.44 190 VAL A CA 1
ATOM 1531 C C . VAL A 1 190 ? 4.808 -4.909 -33.403 1.00 62.44 190 VAL A C 1
ATOM 1533 O O . VAL A 1 190 ? 4.726 -4.260 -32.362 1.00 62.44 190 VAL A O 1
ATOM 1536 N N . THR A 1 191 ? 5.709 -4.603 -34.334 1.00 64.62 191 THR A N 1
ATOM 1537 C CA . THR A 1 191 ? 6.647 -3.477 -34.211 1.00 64.62 191 THR A CA 1
ATOM 1538 C C . THR A 1 191 ? 6.058 -2.145 -34.679 1.00 64.62 191 THR A C 1
ATOM 1540 O O . THR A 1 191 ? 6.691 -1.105 -34.491 1.00 64.62 191 THR A O 1
ATOM 1543 N N . SER A 1 192 ? 4.845 -2.135 -35.246 1.00 75.69 192 SER A N 1
ATOM 1544 C CA . SER A 1 192 ? 4.194 -0.898 -35.677 1.00 75.69 192 SER A CA 1
ATOM 1545 C C . SER A 1 192 ? 3.834 -0.005 -34.484 1.00 75.69 192 SER A C 1
ATOM 1547 O O . SER A 1 192 ? 3.365 -0.469 -33.442 1.00 75.69 192 SER A O 1
ATOM 1549 N N . VAL A 1 193 ? 3.995 1.311 -34.654 1.00 73.31 193 VAL A N 1
ATOM 1550 C CA . VAL A 1 193 ? 3.669 2.309 -33.616 1.00 73.31 193 VAL A CA 1
ATOM 1551 C C . VAL A 1 193 ? 2.200 2.209 -33.185 1.00 73.31 193 VAL A C 1
ATOM 1553 O O . VAL A 1 193 ? 1.884 2.343 -32.002 1.00 73.31 193 VAL A O 1
ATOM 1556 N N . GLY A 1 194 ? 1.299 1.925 -34.133 1.00 74.50 194 GLY A N 1
ATOM 1557 C CA . GLY A 1 194 ? -0.126 1.722 -33.866 1.00 74.50 194 GLY A CA 1
ATOM 1558 C C . GLY A 1 194 ? -0.388 0.541 -32.930 1.00 74.50 194 GLY A C 1
ATOM 1559 O O . GLY A 1 194 ? -1.095 0.697 -31.937 1.00 74.50 194 GLY A O 1
ATOM 1560 N N . PHE A 1 195 ? 0.236 -0.613 -33.185 1.00 75.69 195 PHE A N 1
ATOM 1561 C CA . PHE A 1 195 ? 0.098 -1.783 -32.318 1.00 75.69 195 PHE A CA 1
ATOM 1562 C C . PHE A 1 195 ? 0.713 -1.549 -30.932 1.00 75.69 195 PHE A C 1
ATOM 1564 O O . PHE A 1 195 ? 0.066 -1.824 -29.924 1.00 75.69 195 PHE A O 1
ATOM 1571 N N . GLN A 1 196 ? 1.913 -0.964 -30.857 1.00 73.69 196 GLN A N 1
ATOM 1572 C CA . GLN A 1 196 ? 2.557 -0.620 -29.582 1.00 73.69 196 GLN A CA 1
ATOM 1573 C C . GLN A 1 196 ? 1.688 0.321 -28.735 1.00 73.69 196 GLN A C 1
ATOM 1575 O O . GLN A 1 196 ? 1.562 0.132 -27.526 1.00 73.69 196 GLN A O 1
ATOM 1580 N N . THR A 1 197 ? 1.028 1.293 -29.371 1.00 75.00 197 THR A N 1
ATOM 1581 C CA . THR A 1 197 ? 0.099 2.211 -28.696 1.00 75.00 197 THR A CA 1
ATOM 1582 C C . THR A 1 197 ? -1.115 1.463 -28.141 1.00 75.00 197 THR A C 1
ATOM 1584 O O . THR A 1 197 ? -1.486 1.671 -26.987 1.00 75.00 197 THR A O 1
ATOM 1587 N N . LEU A 1 198 ? -1.704 0.544 -28.914 1.00 80.38 198 LEU A N 1
ATOM 1588 C CA . LEU A 1 198 ? -2.821 -0.285 -28.448 1.00 80.38 198 LEU A CA 1
ATOM 1589 C C . LEU A 1 198 ? -2.422 -1.193 -27.279 1.00 80.38 198 LEU A C 1
ATOM 1591 O O . LEU A 1 198 ? -3.189 -1.319 -26.327 1.00 80.38 198 LEU A O 1
ATOM 1595 N N . VAL A 1 199 ? -1.219 -1.773 -27.306 1.00 82.69 199 VAL A N 1
ATOM 1596 C CA . VAL A 1 199 ? -0.690 -2.576 -26.192 1.00 82.69 199 VAL A CA 1
ATOM 1597 C C . VAL A 1 199 ? -0.533 -1.724 -24.933 1.00 82.69 199 VAL A C 1
ATOM 1599 O O . VAL A 1 199 ? -0.965 -2.147 -23.863 1.00 82.69 199 VAL A O 1
ATOM 1602 N N . VAL A 1 200 ? 0.017 -0.510 -25.041 1.00 81.06 200 VAL A N 1
ATOM 1603 C CA . VAL A 1 200 ? 0.139 0.412 -23.897 1.00 81.06 200 VAL A CA 1
ATOM 1604 C C . VAL A 1 200 ? -1.235 0.761 -23.321 1.00 81.06 200 VAL A C 1
ATOM 1606 O O . VAL A 1 200 ? -1.417 0.701 -22.105 1.00 81.06 200 VAL A O 1
ATOM 1609 N N . LEU A 1 201 ? -2.218 1.069 -24.172 1.00 81.38 201 LEU A N 1
ATOM 1610 C CA . LEU A 1 201 ? -3.587 1.359 -23.737 1.00 81.38 201 LEU A CA 1
ATOM 1611 C C . LEU A 1 201 ? -4.248 0.146 -23.068 1.00 81.38 201 LEU A C 1
ATOM 1613 O O . LEU A 1 201 ? -4.909 0.303 -22.042 1.00 81.38 201 LEU A O 1
ATOM 1617 N N . ALA A 1 202 ? -4.034 -1.058 -23.600 1.00 85.44 202 ALA A N 1
ATOM 1618 C CA . ALA A 1 202 ? -4.540 -2.293 -23.013 1.00 85.44 202 ALA A CA 1
ATOM 1619 C C . ALA A 1 202 ? -3.901 -2.574 -21.644 1.00 85.44 202 ALA A C 1
ATOM 1621 O O . ALA A 1 202 ? -4.619 -2.854 -20.688 1.00 85.44 202 ALA A O 1
ATOM 1622 N N . VAL A 1 203 ? -2.577 -2.439 -21.510 1.00 85.38 203 VAL A N 1
ATOM 1623 C CA . VAL A 1 203 ? -1.863 -2.606 -20.230 1.00 85.38 203 VAL A CA 1
ATOM 1624 C C . VAL A 1 203 ? -2.322 -1.568 -19.208 1.00 85.38 203 VAL A C 1
ATOM 1626 O O . VAL A 1 203 ? -2.553 -1.913 -18.051 1.00 85.38 203 VAL A O 1
ATOM 1629 N N . MET A 1 204 ? -2.514 -0.315 -19.626 1.00 84.81 204 MET A N 1
ATOM 1630 C CA . MET A 1 204 ? -3.065 0.738 -18.773 1.00 84.81 204 MET A CA 1
ATOM 1631 C C . MET A 1 204 ? -4.481 0.385 -18.300 1.00 84.81 204 MET A C 1
ATOM 1633 O O . MET A 1 204 ? -4.758 0.463 -17.103 1.00 84.81 204 MET A O 1
ATOM 1637 N N . PHE A 1 205 ? -5.363 -0.044 -19.208 1.00 86.38 205 PHE A N 1
ATOM 1638 C CA . PHE A 1 205 ? -6.724 -0.459 -18.867 1.00 86.38 205 PHE A CA 1
ATOM 1639 C C . PHE A 1 205 ? -6.725 -1.647 -17.898 1.00 86.38 205 PHE A C 1
ATOM 1641 O O . PHE A 1 205 ? -7.389 -1.591 -16.866 1.00 86.38 205 PHE A O 1
ATOM 1648 N N . ILE A 1 206 ? -5.918 -2.679 -18.169 1.00 88.00 206 ILE A N 1
ATOM 1649 C CA . ILE A 1 206 ? -5.739 -3.836 -17.281 1.00 88.00 206 ILE A CA 1
ATOM 1650 C C . ILE A 1 206 ? -5.222 -3.389 -15.912 1.00 88.00 206 ILE A C 1
ATOM 1652 O O . ILE A 1 206 ? -5.726 -3.859 -14.899 1.00 88.00 206 ILE A O 1
ATOM 1656 N N . GLY A 1 207 ? -4.262 -2.463 -15.855 1.00 83.56 207 GLY A N 1
ATOM 1657 C CA . GLY A 1 207 ? -3.739 -1.916 -14.604 1.00 83.56 207 GLY A CA 1
ATOM 1658 C C . GLY A 1 207 ? -4.805 -1.184 -13.785 1.00 83.56 207 GLY A C 1
ATOM 1659 O O . GLY A 1 207 ? -4.921 -1.417 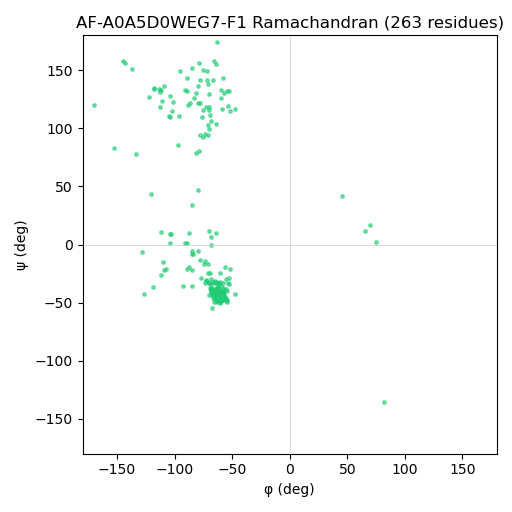-12.583 1.00 83.56 207 GLY A O 1
ATOM 1660 N N . ILE A 1 208 ? -5.628 -0.350 -14.427 1.00 85.38 208 ILE A N 1
ATOM 1661 C CA . ILE A 1 208 ? -6.747 0.361 -13.783 1.00 85.38 208 ILE A CA 1
ATOM 1662 C C . ILE A 1 208 ? -7.796 -0.633 -13.270 1.00 85.38 208 ILE A C 1
ATOM 1664 O O . ILE A 1 208 ? -8.225 -0.558 -12.115 1.00 85.38 208 ILE A O 1
ATOM 1668 N N . VAL A 1 209 ? -8.183 -1.600 -14.102 1.00 86.31 209 VAL A N 1
ATOM 1669 C CA . VAL A 1 209 ? -9.105 -2.677 -13.720 1.00 86.31 209 VAL A CA 1
ATOM 1670 C C . VAL A 1 209 ? -8.529 -3.466 -12.542 1.00 86.31 209 VAL A C 1
ATOM 1672 O O . VAL A 1 209 ? -9.194 -3.685 -11.533 1.00 86.31 209 VAL A O 1
ATOM 1675 N N . TRP A 1 210 ? -7.248 -3.814 -12.588 1.00 85.12 210 TRP A N 1
ATOM 1676 C CA . TRP A 1 210 ? -6.602 -4.546 -11.511 1.00 85.12 210 TRP A CA 1
ATOM 1677 C C . TRP A 1 210 ? -6.578 -3.756 -10.199 1.00 85.12 210 TRP A C 1
ATOM 1679 O O . TRP A 1 210 ? -6.902 -4.316 -9.149 1.00 85.12 210 TRP A O 1
ATOM 1689 N N . LEU A 1 211 ? -6.291 -2.449 -10.242 1.00 82.00 211 LEU A N 1
ATOM 1690 C CA . LEU A 1 211 ? -6.348 -1.555 -9.079 1.00 82.00 211 LEU A CA 1
ATOM 1691 C C . LEU A 1 211 ? -7.750 -1.462 -8.466 1.00 82.00 211 LEU A C 1
ATOM 1693 O O . LEU A 1 211 ? -7.858 -1.386 -7.242 1.00 82.00 211 LEU A O 1
ATOM 1697 N N . THR A 1 212 ? -8.803 -1.553 -9.276 1.00 79.25 212 THR A N 1
ATOM 1698 C CA . THR A 1 212 ? -10.199 -1.446 -8.817 1.00 79.25 212 THR A CA 1
ATOM 1699 C C . THR A 1 212 ? -10.787 -2.769 -8.304 1.00 79.25 212 THR A C 1
ATOM 1701 O O . THR A 1 212 ? -11.686 -2.734 -7.468 1.00 79.25 212 THR A O 1
ATOM 1704 N N . ILE A 1 213 ? -10.238 -3.930 -8.697 1.00 80.06 213 ILE A N 1
ATOM 1705 C CA . ILE A 1 213 ? -10.797 -5.258 -8.355 1.00 80.06 213 ILE A CA 1
ATOM 1706 C C . ILE A 1 213 ? -10.675 -5.678 -6.868 1.00 80.06 213 ILE A C 1
ATOM 1708 O O . ILE A 1 213 ? -11.579 -6.346 -6.378 1.00 80.06 213 ILE A O 1
ATOM 1712 N N . ARG A 1 214 ? -9.624 -5.315 -6.098 1.00 70.81 214 ARG A N 1
ATOM 1713 C CA . ARG A 1 214 ? -9.633 -5.510 -4.616 1.00 70.81 214 ARG A CA 1
ATOM 1714 C C . ARG A 1 214 ? -10.409 -4.344 -4.041 1.00 70.81 214 ARG A C 1
ATOM 1716 O O . ARG A 1 214 ? -9.845 -3.395 -3.491 1.00 70.81 214 ARG A O 1
ATOM 1723 N N . ARG A 1 215 ? -11.711 -4.469 -4.151 1.00 73.31 215 ARG A N 1
ATOM 1724 C CA . ARG A 1 215 ? -12.597 -3.977 -3.119 1.00 73.31 215 ARG A CA 1
ATOM 1725 C C . ARG A 1 215 ? -12.582 -4.986 -1.973 1.00 73.31 215 ARG A C 1
ATOM 1727 O O . ARG A 1 215 ? -12.486 -6.190 -2.214 1.00 73.31 215 ARG A O 1
ATOM 1734 N N . THR A 1 216 ? -12.611 -4.503 -0.740 1.00 72.44 216 THR A N 1
ATOM 1735 C CA . THR A 1 216 ? -13.013 -5.355 0.375 1.00 72.44 216 THR A CA 1
ATOM 1736 C C . THR A 1 216 ? -14.501 -5.592 0.194 1.00 72.44 216 THR A C 1
ATOM 1738 O O . THR A 1 216 ? -15.266 -4.627 0.173 1.00 72.44 216 THR A O 1
ATOM 1741 N N . ASP A 1 217 ? -14.868 -6.848 -0.037 1.00 71.19 217 ASP A N 1
ATOM 1742 C CA . ASP A 1 217 ? -16.260 -7.245 -0.145 1.00 71.19 217 ASP A CA 1
ATOM 1743 C C . ASP A 1 217 ? -16.790 -7.542 1.252 1.00 71.19 217 ASP A C 1
ATOM 1745 O O . ASP A 1 217 ? -16.222 -8.361 1.981 1.00 71.19 217 ASP A O 1
ATOM 1749 N N . PHE A 1 218 ? -17.832 -6.819 1.632 1.00 73.88 218 PHE A N 1
ATOM 1750 C CA . PHE A 1 218 ? -18.496 -7.001 2.905 1.00 73.88 218 PHE A CA 1
ATOM 1751 C C . PHE A 1 218 ? -19.807 -7.765 2.772 1.00 73.88 218 PHE A C 1
ATOM 1753 O O . PHE A 1 218 ? -20.498 -7.835 3.771 1.00 73.88 218 PHE A O 1
ATOM 1760 N N . GLU A 1 219 ? -20.150 -8.345 1.614 1.00 72.06 219 GLU A N 1
ATOM 1761 C CA . GLU A 1 219 ? -21.438 -9.020 1.378 1.00 72.06 219 GLU A CA 1
ATOM 1762 C C . GLU A 1 219 ? -21.824 -10.000 2.500 1.00 72.06 219 GLU A C 1
ATOM 1764 O O . GLU A 1 219 ? -22.945 -9.938 2.996 1.00 72.06 219 GLU A O 1
ATOM 1769 N N . HIS A 1 220 ? -20.871 -10.797 2.991 1.00 77.38 220 HIS A N 1
ATOM 1770 C CA . HIS A 1 220 ? -21.074 -11.756 4.089 1.00 77.38 220 HIS A CA 1
ATOM 1771 C C . HIS A 1 220 ? -20.789 -11.202 5.492 1.00 77.38 220 HIS A C 1
ATOM 1773 O O . HIS A 1 220 ? -20.833 -11.928 6.485 1.00 77.38 220 HIS A O 1
ATOM 1779 N N . ALA A 1 221 ? -20.425 -9.925 5.603 1.00 75.88 221 ALA A N 1
ATOM 1780 C CA . ALA A 1 221 ? -20.189 -9.300 6.892 1.00 75.88 221 ALA A CA 1
ATOM 1781 C C . ALA A 1 221 ? -21.514 -9.085 7.628 1.00 75.88 221 ALA A C 1
ATOM 1783 O O . ALA A 1 221 ? -22.561 -8.843 7.030 1.00 75.88 221 ALA A O 1
ATOM 1784 N N . LYS A 1 222 ? -21.444 -9.143 8.952 1.00 79.94 222 LYS A N 1
ATOM 1785 C CA . LYS A 1 222 ? -22.576 -8.942 9.850 1.00 79.94 222 LYS A CA 1
ATOM 1786 C C . LYS A 1 222 ? -22.826 -7.453 10.048 1.00 79.94 222 LYS A C 1
ATOM 1788 O O . LYS A 1 222 ? -21.886 -6.701 10.318 1.00 79.94 222 LYS A O 1
ATOM 1793 N N . ALA A 1 223 ? -24.068 -7.004 9.885 1.00 76.50 223 ALA A N 1
ATOM 1794 C CA . ALA A 1 223 ? -24.373 -5.578 9.913 1.00 76.50 223 ALA A CA 1
ATOM 1795 C C . ALA A 1 223 ? -25.730 -5.243 10.538 1.00 76.50 223 ALA A C 1
ATOM 1797 O O . ALA A 1 223 ? -26.646 -6.057 10.601 1.00 76.50 223 ALA A O 1
ATOM 1798 N N . VAL A 1 224 ? -25.846 -4.000 11.000 1.00 75.75 224 VAL A N 1
ATOM 1799 C CA . VAL A 1 224 ? -27.087 -3.412 11.511 1.00 75.75 224 VAL A CA 1
ATOM 1800 C C . VAL A 1 224 ? -27.511 -2.291 10.558 1.00 75.75 224 VAL A C 1
ATOM 1802 O O . VAL A 1 224 ? -26.659 -1.476 10.188 1.00 75.75 224 VAL A O 1
ATOM 1805 N N . PRO A 1 225 ? -28.793 -2.198 10.154 1.00 70.44 225 PRO A N 1
ATOM 1806 C CA . PRO A 1 225 ? -29.286 -1.044 9.412 1.00 70.44 225 PRO A CA 1
ATOM 1807 C C . PRO A 1 225 ? -28.989 0.241 10.182 1.00 70.44 225 PRO A C 1
ATOM 1809 O O . PRO A 1 225 ? -29.267 0.329 11.376 1.00 70.44 225 PRO A O 1
ATOM 1812 N N . TYR A 1 226 ? -28.444 1.247 9.505 1.00 68.19 226 TYR A N 1
ATOM 1813 C CA . TYR A 1 226 ? -28.286 2.562 10.103 1.00 68.19 226 TYR A CA 1
ATOM 1814 C C . TYR A 1 226 ? -29.648 3.259 10.062 1.00 68.19 226 TYR A C 1
ATOM 1816 O O . TYR A 1 226 ? -30.047 3.826 9.039 1.00 68.19 226 TYR A O 1
ATOM 1824 N N . ASP A 1 227 ? -30.400 3.153 11.156 1.00 65.69 227 ASP A N 1
ATOM 1825 C CA . ASP A 1 227 ? -31.494 4.074 11.416 1.00 65.69 227 ASP A CA 1
ATOM 1826 C C . ASP A 1 227 ? -30.922 5.396 11.959 1.00 65.69 227 ASP A C 1
ATOM 1828 O O . ASP A 1 227 ? -29.789 5.480 12.427 1.00 65.69 227 ASP A O 1
ATOM 1832 N N . SER A 1 228 ? -31.660 6.491 11.804 1.00 54.06 228 SER A N 1
ATOM 1833 C CA . SER A 1 228 ? -31.204 7.816 12.236 1.00 54.06 228 SER A CA 1
ATOM 1834 C C . SER A 1 228 ? -31.100 7.963 13.763 1.00 54.06 228 SER A C 1
ATOM 1836 O O . SER A 1 228 ? -30.769 9.053 14.232 1.00 54.06 228 SER A O 1
ATOM 1838 N N . ALA A 1 229 ? -31.421 6.925 14.544 1.00 55.28 229 ALA A N 1
ATOM 1839 C CA . ALA A 1 229 ? -31.227 6.923 15.981 1.00 55.28 229 ALA A CA 1
ATOM 1840 C C . ALA A 1 229 ? -29.842 6.343 16.289 1.00 55.28 229 ALA A C 1
ATOM 1842 O O . ALA A 1 229 ? -29.426 5.321 15.754 1.00 55.28 229 ALA A O 1
ATOM 1843 N N . ALA A 1 230 ? -29.085 7.019 17.154 1.00 50.53 230 ALA A N 1
ATOM 1844 C CA . ALA A 1 230 ? -27.823 6.462 17.610 1.00 50.53 230 ALA A CA 1
ATOM 1845 C C . ALA A 1 230 ? -28.093 5.081 18.238 1.00 50.53 230 ALA A C 1
ATOM 1847 O O . ALA A 1 230 ? -28.989 4.988 19.086 1.00 50.53 230 ALA A O 1
ATOM 1848 N N . PRO A 1 231 ? -27.353 4.026 17.851 1.00 52.31 231 PRO A N 1
ATOM 1849 C CA . PRO A 1 231 ? -27.452 2.735 18.508 1.00 52.31 231 PRO A CA 1
ATOM 1850 C C . PRO A 1 231 ? -27.290 2.939 20.015 1.00 52.31 231 PRO A C 1
ATOM 1852 O O . PRO A 1 231 ? -26.260 3.423 20.483 1.00 52.31 231 PRO A O 1
ATOM 1855 N N . THR A 1 232 ? -28.339 2.656 20.786 1.00 45.81 232 THR A N 1
ATOM 1856 C CA . THR A 1 232 ? -28.275 2.813 22.237 1.00 45.81 232 THR A CA 1
ATOM 1857 C C . THR A 1 232 ? -27.366 1.729 22.809 1.00 45.81 232 THR A C 1
ATOM 1859 O O . THR A 1 232 ? -27.456 0.559 22.418 1.00 45.81 232 THR A O 1
ATOM 1862 N N . ILE A 1 233 ? -26.532 2.130 23.775 1.00 46.81 233 ILE A N 1
ATOM 1863 C CA . ILE A 1 233 ? -25.577 1.284 24.519 1.00 46.81 233 ILE A CA 1
ATOM 1864 C C . ILE A 1 233 ? -26.257 0.029 25.116 1.00 46.81 233 ILE A C 1
ATOM 1866 O O . ILE A 1 233 ? -25.608 -0.974 25.384 1.00 46.81 233 ILE A O 1
ATOM 1870 N N . GLY A 1 234 ? -27.585 0.048 25.289 1.00 39.53 234 GLY A N 1
ATOM 1871 C CA . GLY A 1 234 ? -28.369 -1.058 25.845 1.00 39.53 234 GLY A CA 1
ATOM 1872 C C . GLY A 1 234 ? -29.188 -1.894 24.852 1.00 39.53 234 GLY A C 1
ATOM 1873 O O . GLY A 1 234 ? -29.913 -2.769 25.307 1.00 39.53 234 GLY A O 1
ATOM 1874 N N . GLY A 1 235 ? -29.153 -1.629 23.540 1.00 40.50 235 GLY A N 1
ATOM 1875 C CA . GLY A 1 235 ? -30.070 -2.285 22.588 1.00 40.50 235 GLY A CA 1
ATOM 1876 C C . GLY A 1 235 ? -29.402 -2.970 21.400 1.00 40.50 235 GLY A C 1
ATOM 1877 O O . GLY A 1 235 ? -29.769 -4.084 21.043 1.00 40.50 235 GLY A O 1
ATOM 1878 N N . SER A 1 236 ? -28.403 -2.325 20.795 1.00 45.88 236 SER A N 1
ATOM 1879 C CA . SER A 1 236 ? -27.725 -2.863 19.602 1.00 45.88 236 SER A CA 1
ATOM 1880 C C . SER A 1 236 ? -26.312 -3.378 19.883 1.00 45.88 236 SER A C 1
ATOM 1882 O O . SER A 1 236 ? -25.810 -4.208 19.132 1.00 45.88 236 SER A O 1
ATOM 1884 N N . ASP A 1 237 ? -25.685 -2.927 20.977 1.00 49.50 237 ASP A N 1
ATOM 1885 C CA . ASP A 1 237 ? -24.363 -3.394 21.418 1.00 49.50 237 ASP A CA 1
ATOM 1886 C C . ASP A 1 237 ? -24.385 -4.791 22.046 1.00 49.50 237 ASP A C 1
ATOM 1888 O O . ASP A 1 237 ? -23.349 -5.455 22.113 1.00 49.50 237 ASP A O 1
ATOM 1892 N N . ILE A 1 238 ? -25.577 -5.249 22.436 1.00 51.12 238 ILE A N 1
ATOM 1893 C CA . ILE A 1 238 ? -25.821 -6.540 23.089 1.00 51.12 238 ILE A CA 1
ATOM 1894 C C . ILE A 1 238 ? -26.029 -7.666 22.065 1.00 51.12 238 ILE A C 1
ATOM 1896 O O . ILE A 1 238 ? -25.872 -8.834 22.402 1.00 51.12 238 ILE A O 1
ATOM 1900 N N . ILE A 1 239 ? -26.362 -7.346 20.809 1.00 55.78 239 ILE A N 1
ATOM 1901 C CA . ILE A 1 239 ? -26.588 -8.379 19.794 1.00 55.78 239 ILE A CA 1
ATOM 1902 C C . ILE A 1 239 ? -25.232 -8.939 19.366 1.00 55.78 239 ILE A C 1
ATOM 1904 O O . ILE A 1 239 ? -24.392 -8.217 18.817 1.00 55.78 239 ILE A O 1
ATOM 1908 N N . GLU A 1 240 ? -25.018 -10.226 19.640 1.00 63.91 240 GLU A N 1
ATOM 1909 C CA . GLU A 1 240 ? -23.829 -10.934 19.179 1.00 63.91 240 GLU A CA 1
ATOM 1910 C C . GLU A 1 240 ? -23.767 -10.890 17.643 1.00 63.91 240 GLU A C 1
ATOM 1912 O O . GLU A 1 240 ? -24.791 -11.131 16.994 1.00 63.91 240 GLU A O 1
ATOM 1917 N N . PRO A 1 241 ? -22.606 -10.560 17.041 1.00 65.31 241 PRO A N 1
ATOM 1918 C CA . PRO A 1 241 ? -22.499 -10.357 15.597 1.00 65.31 241 PRO A CA 1
ATOM 1919 C C . PRO A 1 241 ? -23.016 -11.536 14.764 1.00 65.31 241 PRO A C 1
ATOM 1921 O O . PRO A 1 241 ? -23.614 -11.319 13.714 1.00 65.31 241 PRO A O 1
ATOM 1924 N N . GLU A 1 242 ? -22.860 -12.765 15.256 1.00 68.25 242 GLU A N 1
ATOM 1925 C CA . GLU A 1 242 ? -23.376 -13.996 14.646 1.00 68.25 242 GLU A CA 1
ATOM 1926 C C . GLU A 1 242 ? -24.881 -13.951 14.323 1.00 68.25 242 GLU A C 1
ATOM 1928 O O . GLU A 1 242 ? -25.307 -14.471 13.289 1.00 68.25 242 GLU A O 1
ATOM 1933 N N . ASN A 1 243 ? -25.670 -13.260 15.151 1.00 72.94 243 ASN A N 1
ATOM 1934 C CA . ASN A 1 243 ? -27.128 -13.176 15.050 1.00 72.94 243 ASN A CA 1
ATOM 1935 C C . ASN A 1 243 ? -27.614 -12.018 14.162 1.00 72.94 243 ASN A C 1
ATOM 1937 O O . ASN A 1 243 ? -28.820 -11.803 14.024 1.00 72.94 243 ASN A O 1
ATOM 1941 N N . LEU A 1 244 ? -26.697 -11.251 13.566 1.00 74.56 244 LEU A N 1
ATOM 1942 C CA . LEU A 1 244 ? -27.040 -10.156 12.663 1.00 74.56 244 LEU A CA 1
ATOM 1943 C C . LEU A 1 244 ? -27.266 -10.644 11.223 1.00 74.56 244 LEU A C 1
ATOM 1945 O O . LEU A 1 244 ? -26.656 -11.633 10.792 1.00 74.56 244 LEU A O 1
ATOM 1949 N N . PRO A 1 245 ? -28.111 -9.932 10.453 1.00 76.31 245 PRO A N 1
ATOM 1950 C CA . PRO A 1 245 ? -28.228 -10.162 9.021 1.00 76.31 245 PRO A CA 1
ATOM 1951 C C . PRO A 1 245 ? -26.910 -9.838 8.311 1.00 76.31 245 PRO A C 1
ATOM 1953 O O . PRO A 1 245 ? -26.081 -9.050 8.788 1.00 76.31 245 PRO A O 1
ATOM 1956 N N . GLU A 1 246 ? -26.721 -10.460 7.153 1.00 80.56 246 GLU A N 1
ATOM 1957 C CA . GLU A 1 246 ? -25.581 -10.167 6.288 1.00 80.56 246 GLU A CA 1
ATOM 1958 C C . GLU A 1 246 ? -25.783 -8.837 5.550 1.00 80.56 246 GLU A C 1
ATOM 1960 O O . GLU A 1 246 ? -26.903 -8.423 5.237 1.00 80.56 246 GLU A O 1
ATOM 1965 N N . VAL A 1 247 ? -24.684 -8.153 5.234 1.00 76.44 247 VAL A N 1
ATOM 1966 C CA . VAL A 1 247 ? -24.706 -6.927 4.426 1.00 76.44 247 VAL A CA 1
ATOM 1967 C C . VAL A 1 247 ? -25.402 -7.159 3.089 1.00 76.44 247 VAL A C 1
ATOM 1969 O O . VAL A 1 247 ? -26.136 -6.277 2.659 1.00 76.44 247 VAL A O 1
ATOM 1972 N N . GLY A 1 248 ? -25.224 -8.316 2.445 1.00 74.06 248 GLY A N 1
ATOM 1973 C CA . GLY A 1 248 ? -25.900 -8.648 1.188 1.00 74.06 248 GLY A CA 1
ATOM 1974 C C . GLY A 1 248 ? -27.426 -8.581 1.303 1.00 74.06 248 GLY A C 1
ATOM 1975 O O . GLY A 1 248 ? -28.095 -8.032 0.427 1.00 74.06 248 GLY A O 1
ATOM 1976 N N . GLU A 1 249 ? -27.978 -9.037 2.431 1.00 76.12 249 GLU A N 1
ATOM 1977 C CA . GLU A 1 249 ? -29.412 -8.949 2.722 1.00 76.12 249 GLU A CA 1
ATOM 1978 C C . GLU A 1 249 ? -29.840 -7.489 2.923 1.00 76.12 249 GLU A C 1
ATOM 1980 O O . GLU A 1 249 ? -30.844 -7.043 2.362 1.00 76.12 249 GLU A O 1
ATOM 1985 N N . LEU A 1 250 ? -29.048 -6.709 3.665 1.00 73.00 250 LEU A N 1
ATOM 1986 C CA . LEU A 1 250 ? -29.331 -5.298 3.943 1.00 73.00 250 LEU A CA 1
ATOM 1987 C C . LEU A 1 250 ? -29.134 -4.381 2.733 1.00 73.00 250 LEU A C 1
ATOM 1989 O O . LEU A 1 250 ? -29.852 -3.386 2.604 1.00 73.00 250 LEU A O 1
ATOM 1993 N N . ALA A 1 251 ? -28.208 -4.699 1.831 1.00 70.56 251 ALA A N 1
ATOM 1994 C CA . ALA A 1 251 ? -27.905 -3.909 0.642 1.00 70.56 251 ALA A CA 1
ATOM 1995 C C . ALA A 1 251 ? -29.132 -3.782 -0.275 1.00 70.56 251 ALA A C 1
ATOM 1997 O O . ALA A 1 251 ? -29.362 -2.721 -0.861 1.00 70.56 251 ALA A O 1
ATOM 1998 N N . THR A 1 252 ? -29.998 -4.805 -0.307 1.00 70.88 252 THR A N 1
ATOM 1999 C CA . THR A 1 252 ? -31.275 -4.773 -1.047 1.00 70.88 252 THR A CA 1
ATOM 2000 C C . THR A 1 252 ? -32.228 -3.673 -0.568 1.00 70.88 252 THR A C 1
ATOM 2002 O O . THR A 1 252 ? -33.049 -3.180 -1.341 1.00 70.88 252 THR A O 1
ATOM 2005 N N . SER A 1 253 ? -32.094 -3.227 0.687 1.00 68.75 253 SER A N 1
ATOM 2006 C CA . SER A 1 253 ? -32.930 -2.174 1.271 1.00 68.75 253 SER A CA 1
ATOM 2007 C C . SER A 1 253 ? -32.534 -0.755 0.838 1.00 68.75 253 SER A C 1
ATOM 2009 O O . SER A 1 253 ? -33.284 0.194 1.080 1.00 68.75 253 SER A O 1
ATOM 2011 N N . GLY A 1 254 ? -31.353 -0.577 0.225 1.00 67.88 254 GLY A N 1
ATOM 2012 C CA . GLY A 1 254 ? -30.833 0.722 -0.215 1.00 67.88 254 GLY A CA 1
ATOM 2013 C C . GLY A 1 254 ? -30.518 1.713 0.916 1.00 67.88 254 GLY A C 1
ATOM 2014 O O . GLY A 1 254 ? -30.302 2.904 0.643 1.00 67.88 254 GLY A O 1
ATOM 2015 N N . LYS A 1 255 ? -30.509 1.251 2.172 1.00 66.00 255 LYS A N 1
ATOM 2016 C CA . LYS A 1 255 ? -30.157 2.030 3.364 1.00 66.00 255 LYS A CA 1
ATOM 2017 C C . LYS A 1 255 ? -28.686 1.817 3.733 1.00 66.00 255 LYS A C 1
ATOM 2019 O O . LYS A 1 255 ? -28.153 0.741 3.475 1.00 66.00 255 LYS A O 1
ATOM 2024 N N . PRO A 1 256 ? -28.019 2.821 4.323 1.00 64.69 256 P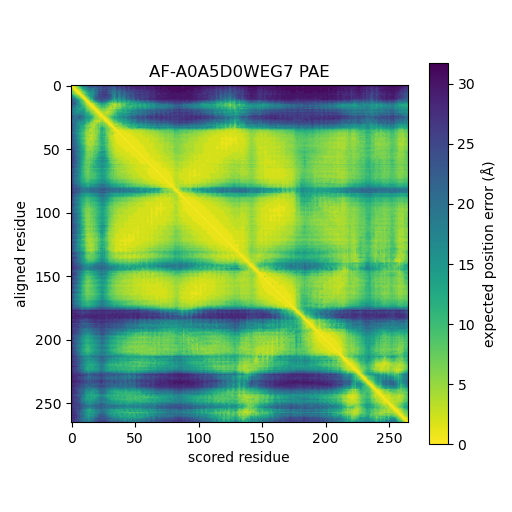RO A N 1
ATOM 2025 C CA . PRO A 1 256 ? -26.702 2.605 4.899 1.00 64.69 256 PRO A CA 1
ATOM 2026 C C . PRO A 1 256 ? -26.765 1.651 6.094 1.00 64.69 256 PRO A C 1
ATOM 2028 O O . PRO A 1 256 ? -27.814 1.492 6.722 1.00 64.69 256 PRO A O 1
ATOM 2031 N N . PHE A 1 257 ? -25.636 1.032 6.418 1.00 71.12 257 PHE A N 1
ATOM 2032 C CA . PHE A 1 257 ? -25.530 0.056 7.497 1.00 71.12 257 PHE A CA 1
ATOM 2033 C C . PHE A 1 257 ? -24.192 0.184 8.227 1.00 71.12 257 PHE A C 1
ATOM 2035 O O . PHE A 1 257 ? -23.203 0.704 7.702 1.00 71.12 257 PHE A O 1
ATOM 2042 N N . LEU A 1 258 ? -24.186 -0.282 9.471 1.00 72.00 258 LEU A N 1
ATOM 2043 C CA . LEU A 1 258 ? -23.009 -0.391 10.316 1.00 72.00 258 LEU A CA 1
ATOM 2044 C C . LEU A 1 258 ? -22.562 -1.847 10.328 1.00 72.00 258 LEU A C 1
ATOM 2046 O O . LEU A 1 258 ? -23.283 -2.709 10.829 1.00 72.00 258 LEU A O 1
ATOM 2050 N N . ILE A 1 259 ? -21.379 -2.123 9.790 1.00 71.50 259 ILE A N 1
ATOM 2051 C CA . ILE A 1 259 ? -20.754 -3.436 9.926 1.00 71.50 259 ILE A CA 1
ATOM 2052 C C . ILE A 1 259 ? -20.322 -3.602 11.374 1.00 71.50 259 ILE A C 1
ATOM 2054 O O . ILE A 1 259 ? -19.622 -2.736 11.899 1.00 71.50 259 ILE A O 1
ATOM 2058 N N . ARG A 1 260 ? -20.706 -4.724 11.985 1.00 70.38 260 ARG A N 1
ATOM 2059 C CA . ARG A 1 260 ? -20.175 -5.182 13.265 1.00 70.38 260 ARG A CA 1
ATOM 2060 C C . ARG A 1 260 ? -19.231 -6.338 13.007 1.00 70.38 260 ARG A C 1
ATOM 2062 O O . ARG A 1 260 ? -19.641 -7.427 12.613 1.00 70.38 260 ARG A O 1
ATOM 2069 N N . ARG A 1 261 ? -17.947 -6.089 13.218 1.00 65.62 261 ARG A N 1
ATOM 2070 C CA . ARG A 1 261 ? -16.932 -7.130 13.126 1.00 65.62 261 ARG A CA 1
ATOM 2071 C C . ARG A 1 261 ? -16.936 -7.947 14.418 1.00 65.62 261 ARG A C 1
ATOM 2073 O O . ARG A 1 261 ? -16.980 -7.371 15.505 1.00 65.62 261 ARG A O 1
ATOM 2080 N N . GLU A 1 262 ? -16.864 -9.271 14.303 1.00 57.88 262 GLU A N 1
ATOM 2081 C CA . GLU A 1 262 ? -16.535 -10.107 15.458 1.00 57.88 262 GLU A CA 1
ATOM 2082 C C . GLU A 1 262 ? -15.174 -9.688 16.027 1.00 57.88 262 GLU A C 1
ATOM 2084 O O . GLU A 1 262 ? -14.272 -9.333 15.252 1.00 57.88 262 GLU A O 1
ATOM 2089 N N . PRO A 1 263 ? -14.991 -9.722 17.359 1.00 51.75 263 PRO A N 1
ATOM 2090 C CA . PRO A 1 263 ? -13.659 -9.609 17.925 1.00 51.75 263 PRO A CA 1
ATOM 2091 C C . PRO A 1 263 ? -12.798 -10.680 17.252 1.00 51.75 263 PRO A C 1
ATOM 2093 O O . PRO A 1 263 ? -13.118 -11.865 17.325 1.00 51.75 263 PRO A O 1
ATOM 2096 N N . LYS A 1 264 ? -11.738 -10.282 16.542 1.00 51.16 264 LYS A N 1
ATOM 2097 C CA . LYS A 1 264 ? -10.760 -11.266 16.073 1.00 51.16 264 LYS A CA 1
ATOM 2098 C C . LYS A 1 264 ? -9.942 -11.658 17.301 1.00 51.16 264 LYS A C 1
ATOM 2100 O O . LYS A 1 264 ? -9.030 -10.919 17.663 1.00 51.16 264 LYS A O 1
ATOM 2105 N N . ILE A 1 265 ? -10.382 -12.724 17.970 1.00 39.50 265 ILE A N 1
ATOM 2106 C CA . ILE A 1 265 ? -9.678 -13.377 19.081 1.00 39.50 265 ILE A CA 1
ATOM 2107 C C . ILE A 1 265 ? -8.405 -14.028 18.539 1.00 39.50 265 ILE A C 1
ATOM 2109 O O . ILE A 1 265 ? -8.483 -14.640 17.447 1.00 39.50 265 ILE A O 1
#

Secondary structure (DSSP, 8-state):
---------TT-TTS--EEEEE-TTT--EEEEETTHHHHHHHHHHHHHHHHHHHHHHHHHHHHHHHHHHHHHHHHHHHHHTGGG---THHHHHHHHHHHHHHHHHHHHHHHHHHHHHHHHHHHHHHHHHHT-STTTEEEE-TT-EE--HHHHHHHHHHHHHHHHHHHHHHHHHHH-TT---S-HHHHHHHTSHHHHHHHHHHHHHHHHHHHHH--EE-TTSBEEE--SS---TTTTSSS-GGGSPBHHHHHTTT--EEEEPPP--

Nearest PDB structures (foldseek):
  6ixe-assembly1_A  TM=2.558E-01  e=1.217E+00  Homo sapiens
  6nuq-assembly1_A  TM=2.408E-01  e=5.395E+00  Homo sapiens

pLDDT: mean 77.21, std 16.0, range [31.42, 96.94]

Radius of gyration: 28.7 Å; Cα contacts (8 Å, |Δi|>4): 261; chains: 1; bounding box: 60×30×100 Å

Solvent-accessible surface area (backbone atoms only — not comparable to full-atom values): 15002 Å² total; per-residue (Å²): 136,83,81,81,79,80,81,75,69,92,82,57,93,77,60,89,46,72,41,83,44,67,41,90,89,78,70,4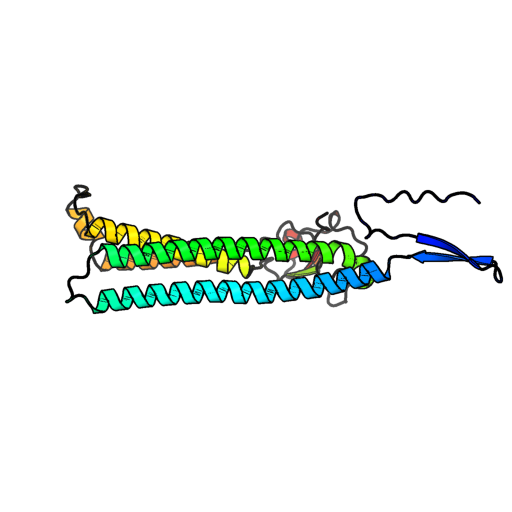7,80,44,79,45,58,78,43,54,67,56,44,52,51,50,33,54,48,27,53,53,50,36,54,50,47,56,56,48,42,53,54,55,51,48,55,37,51,51,53,46,54,51,40,54,50,53,47,51,52,55,66,70,44,60,90,68,70,69,60,62,64,58,60,31,50,44,26,49,51,39,25,53,48,21,51,51,40,28,54,51,35,52,55,44,49,51,55,40,52,52,29,49,44,53,30,66,76,44,31,64,85,79,71,41,59,70,89,42,45,43,84,36,57,52,81,40,61,48,76,54,71,57,59,52,52,32,49,53,22,51,52,48,28,54,51,21,51,52,49,34,52,53,36,49,46,72,75,47,71,82,78,67,74,91,46,75,69,60,49,55,51,60,68,29,70,70,47,48,51,51,51,51,52,50,53,50,49,52,49,54,51,57,64,61,64,67,47,50,78,36,47,83,37,23,31,44,78,57,60,98,61,77,79,45,86,85,67,56,72,71,57,57,47,88,80,39,53,35,33,53,68,47,36,76,70,68,46,43,30,34,37,38,57,68,82,82,123

Foldseek 3Di:
DDDPPPPDPPPDPQDFPWDWDQDPVPRDTDIDGPCLVVLVVLLVVLVVVLVVLVVVLVVLLVVLVVLLVVLVVVVVVVVVVVVVVDQLVVNLVSLVSLLVSLVVQLVSLVVSVVVSVVSLLSNLVRCCVPPNQPSQKDWDALQQWDDDPSLLSSLVSVLSNVVSVVSNVVSVCVVDVVPPPPDVVVVVVCPDPVNVVVVVVVSVVVSVVVSPPPIPHQQAFFKDFDDVDDPDPPHPSPDQSVPGDGSVVVSVVNTIIMGRHHSPD

Mean predicted aligned error: 11.38 Å